Protein AF-A0A2U1UIJ1-F1 (afdb_monomer_lite)

Sequence (286 aa):
MSQPNQDVNADKNLLQAKNYGHQADNNQFSLRDKLQYTNGQGALKDAVNIVINRNKELESLGAFTATSNMNSPHNGAYFWSGSTMKDGEVIHSAMLTAQSIAEKQGGVTLEMTEGGHSLHNYSGEEDSFSFIKERFKYADGTKLSDDNYTVKKDLIEKGIANTGIDILVETGISKTDSKESVVSSQHSVPHTLWDIMSMRYADKVTGEAKAIHAISEKDPYVKSEAFQNNTWNAKERPTLENNGVSVKELYSEQLDGHLVGENKSNKKNWANTGGFIGNIKPDNHS

Structure (mmCIF, N/CA/C/O backbone):
data_AF-A0A2U1UIJ1-F1
#
_entry.id   AF-A0A2U1UIJ1-F1
#
loop_
_atom_site.group_PDB
_atom_site.id
_atom_site.type_symbol
_atom_site.label_atom_id
_atom_site.label_alt_id
_atom_site.label_comp_id
_atom_site.label_asym_id
_atom_site.label_entity_id
_atom_site.label_seq_id
_atom_site.pdbx_PDB_ins_code
_atom_site.Cartn_x
_atom_site.Cartn_y
_atom_site.Cartn_z
_atom_site.occupancy
_atom_site.B_iso_or_equiv
_atom_site.auth_seq_id
_atom_site.auth_comp_id
_atom_site.auth_asym_id
_atom_site.auth_atom_id
_atom_site.pdbx_PDB_model_num
ATOM 1 N N . MET A 1 1 ? 7.253 -19.711 17.741 1.00 35.03 1 MET A N 1
ATOM 2 C CA . MET A 1 1 ? 8.272 -20.250 16.817 1.00 35.03 1 MET A CA 1
ATOM 3 C C . MET A 1 1 ? 8.437 -19.236 15.702 1.00 35.03 1 MET A C 1
ATOM 5 O O . MET A 1 1 ? 7.522 -19.083 14.909 1.00 35.03 1 MET A O 1
ATOM 9 N N . SER A 1 2 ? 9.521 -18.465 15.720 1.00 31.73 2 SER A N 1
ATOM 10 C CA . SER A 1 2 ? 9.854 -17.488 14.677 1.00 31.73 2 SER A CA 1
ATOM 11 C C . SER A 1 2 ? 10.164 -18.240 13.380 1.00 31.73 2 SER A C 1
ATOM 13 O O . SER A 1 2 ? 10.793 -19.295 13.448 1.00 31.73 2 SER A O 1
ATOM 15 N N . GLN A 1 3 ? 9.719 -17.747 12.222 1.00 37.22 3 GLN A N 1
ATOM 16 C CA . GLN A 1 3 ? 10.106 -18.280 10.911 1.00 37.22 3 GLN A CA 1
ATOM 17 C C . GLN A 1 3 ? 11.303 -17.479 10.363 1.00 37.22 3 GLN A C 1
ATOM 19 O O . GLN A 1 3 ? 11.092 -16.517 9.634 1.00 37.22 3 GLN A O 1
ATOM 24 N N . PRO A 1 4 ? 12.560 -17.861 10.654 1.00 42.22 4 PRO A N 1
ATOM 25 C CA . PRO A 1 4 ? 13.750 -17.096 10.257 1.00 42.22 4 PRO A CA 1
ATOM 26 C C . PRO A 1 4 ? 14.014 -17.035 8.738 1.00 42.22 4 PRO A C 1
ATOM 28 O O . PRO A 1 4 ? 14.962 -16.387 8.316 1.00 42.22 4 PRO A O 1
ATOM 31 N N . ASN A 1 5 ? 13.207 -17.702 7.902 1.00 51.06 5 ASN A N 1
ATOM 32 C CA . ASN A 1 5 ? 13.427 -17.787 6.452 1.00 51.06 5 ASN A CA 1
ATOM 33 C C . ASN A 1 5 ? 12.582 -16.816 5.611 1.00 51.06 5 ASN A C 1
ATOM 35 O O . ASN A 1 5 ? 12.865 -16.669 4.425 1.00 51.06 5 ASN A O 1
ATOM 39 N N . GLN A 1 6 ? 11.537 -16.185 6.156 1.00 53.00 6 GLN A N 1
ATOM 40 C CA . GLN A 1 6 ? 10.701 -15.269 5.362 1.00 53.00 6 GLN A CA 1
ATOM 41 C C . GLN A 1 6 ? 11.319 -13.866 5.270 1.00 53.00 6 GLN A C 1
ATOM 43 O O . GLN A 1 6 ? 11.364 -13.298 4.179 1.00 53.00 6 GLN A O 1
ATOM 48 N N . ASP A 1 7 ? 11.902 -13.378 6.365 1.00 56.16 7 ASP A N 1
ATOM 49 C CA . ASP A 1 7 ? 12.441 -12.014 6.457 1.00 56.16 7 ASP A CA 1
ATOM 50 C C . ASP A 1 7 ? 13.713 -11.836 5.602 1.00 56.16 7 ASP A C 1
ATOM 52 O O . ASP A 1 7 ? 13.809 -10.906 4.805 1.00 56.16 7 ASP A O 1
ATOM 56 N N . VAL A 1 8 ? 14.621 -12.824 5.611 1.00 61.81 8 VAL A N 1
ATOM 57 C CA . VAL A 1 8 ? 15.843 -12.826 4.773 1.00 61.81 8 VAL A CA 1
ATOM 58 C C . VAL A 1 8 ? 15.523 -12.769 3.271 1.00 61.81 8 VAL A C 1
ATOM 60 O O . VAL A 1 8 ? 16.273 -12.192 2.480 1.00 61.81 8 VAL A O 1
ATOM 63 N N . ASN A 1 9 ? 14.402 -13.366 2.856 1.00 66.19 9 ASN A N 1
ATOM 64 C CA . ASN A 1 9 ? 13.969 -13.336 1.462 1.00 66.19 9 ASN A CA 1
ATOM 65 C C . ASN A 1 9 ? 13.327 -11.994 1.089 1.00 66.19 9 ASN A C 1
ATOM 67 O O . ASN A 1 9 ? 13.541 -11.518 -0.025 1.00 66.19 9 ASN A O 1
ATOM 71 N N . ALA A 1 10 ? 12.599 -11.356 2.010 1.00 68.44 10 ALA A N 1
ATOM 72 C CA . ALA A 1 10 ? 12.014 -10.038 1.781 1.00 68.44 10 ALA A CA 1
ATOM 73 C C . ALA A 1 10 ? 13.101 -8.966 1.575 1.00 68.44 10 ALA A C 1
ATOM 75 O O . ALA A 1 10 ? 13.070 -8.257 0.568 1.00 68.44 10 ALA A O 1
ATOM 76 N N . ASP A 1 11 ? 14.118 -8.915 2.437 1.00 79.06 11 ASP A N 1
ATOM 77 C CA . ASP A 1 11 ? 15.230 -7.962 2.300 1.00 79.06 11 ASP A CA 1
ATOM 78 C C . ASP A 1 11 ? 15.988 -8.133 0.983 1.00 79.06 11 ASP A C 1
ATOM 80 O O . ASP A 1 11 ? 16.334 -7.163 0.298 1.00 79.06 11 ASP A O 1
ATOM 84 N N . LYS A 1 12 ? 16.204 -9.390 0.580 1.00 84.94 12 LYS A N 1
ATOM 85 C CA . LYS A 1 12 ? 16.831 -9.717 -0.700 1.00 84.94 12 LYS A CA 1
ATOM 86 C C . LYS A 1 12 ? 15.995 -9.218 -1.880 1.00 84.94 12 LYS A C 1
ATOM 88 O O . LYS A 1 12 ? 16.566 -8.641 -2.805 1.00 84.94 12 LYS A O 1
ATOM 93 N N . ASN A 1 13 ? 14.677 -9.407 -1.841 1.00 80.94 13 ASN A N 1
ATOM 94 C CA . ASN A 1 13 ? 13.762 -8.941 -2.885 1.00 80.94 13 ASN A CA 1
ATOM 95 C C . ASN A 1 13 ? 13.764 -7.407 -2.978 1.00 80.94 13 ASN A C 1
ATOM 97 O O . ASN A 1 13 ? 13.872 -6.854 -4.072 1.00 80.94 13 ASN A O 1
ATOM 101 N N . LEU A 1 14 ? 13.747 -6.702 -1.843 1.00 87.12 14 LEU A N 1
ATOM 102 C CA . LEU A 1 14 ? 13.800 -5.238 -1.820 1.00 87.12 14 LEU A CA 1
ATOM 103 C C . LEU A 1 14 ? 15.137 -4.698 -2.355 1.00 87.12 14 LEU A C 1
ATOM 105 O O . LEU A 1 14 ? 15.168 -3.728 -3.115 1.00 87.12 14 LEU A O 1
ATOM 109 N N . LEU A 1 15 ? 16.254 -5.344 -2.008 1.00 91.38 15 LEU A N 1
ATOM 110 C CA . LEU A 1 15 ? 17.574 -4.997 -2.536 1.00 91.38 15 LEU A CA 1
ATOM 111 C C . LEU A 1 15 ? 17.670 -5.261 -4.046 1.00 91.38 15 LEU A C 1
ATOM 113 O O . LEU A 1 15 ? 18.225 -4.446 -4.784 1.00 91.38 15 LEU A O 1
ATOM 117 N N . GLN A 1 16 ? 17.119 -6.379 -4.523 1.00 88.88 16 GLN A N 1
ATOM 118 C CA . GLN A 1 16 ? 17.038 -6.684 -5.952 1.00 88.88 16 GLN A CA 1
ATOM 119 C C . GLN A 1 16 ? 16.200 -5.647 -6.702 1.00 88.88 16 GLN A C 1
ATOM 121 O O . GLN A 1 16 ? 16.658 -5.155 -7.735 1.00 88.88 16 GLN A O 1
ATOM 126 N N . ALA A 1 17 ? 15.050 -5.243 -6.151 1.00 88.00 17 ALA A N 1
ATOM 127 C CA . ALA A 1 17 ? 14.232 -4.170 -6.705 1.00 88.00 17 ALA A CA 1
ATOM 128 C C . ALA A 1 17 ? 15.055 -2.886 -6.880 1.00 88.00 17 ALA A C 1
ATOM 130 O O . ALA A 1 17 ? 15.182 -2.381 -7.996 1.00 88.00 17 ALA A O 1
ATOM 131 N N . LYS A 1 18 ? 15.731 -2.427 -5.817 1.00 92.69 18 LYS A N 1
ATOM 132 C CA . LYS A 1 18 ? 16.594 -1.234 -5.868 1.00 92.69 18 LYS A CA 1
ATOM 133 C C . LYS A 1 18 ? 17.701 -1.359 -6.918 1.00 92.69 18 LYS A C 1
ATOM 135 O O . LYS A 1 18 ? 17.929 -0.425 -7.685 1.00 92.69 18 LYS A O 1
ATOM 140 N N . ASN A 1 19 ? 18.354 -2.518 -7.005 1.00 93.94 19 ASN A N 1
ATOM 141 C CA . ASN A 1 19 ? 19.409 -2.764 -7.989 1.00 93.94 19 ASN A CA 1
ATOM 142 C C . ASN A 1 19 ? 18.897 -2.663 -9.432 1.00 93.94 19 ASN A C 1
ATOM 144 O O . ASN A 1 19 ? 19.526 -1.999 -10.258 1.00 93.94 19 ASN A O 1
ATOM 148 N N . TYR A 1 20 ? 17.759 -3.285 -9.746 1.00 88.69 20 TYR A N 1
ATOM 149 C CA . TYR A 1 20 ? 17.154 -3.174 -11.074 1.00 88.69 20 TYR A CA 1
ATOM 150 C C . TYR A 1 20 ? 16.656 -1.755 -11.360 1.00 88.69 20 TYR A C 1
ATOM 152 O O . TYR A 1 20 ? 16.866 -1.245 -12.464 1.00 88.69 20 TYR A O 1
ATOM 160 N N . GLY A 1 21 ? 16.097 -1.083 -10.351 1.00 88.62 21 GLY A N 1
ATOM 161 C CA . GLY A 1 21 ? 15.688 0.313 -10.438 1.00 88.62 21 GLY A CA 1
ATOM 162 C C . GLY A 1 21 ? 16.845 1.239 -10.815 1.00 88.62 21 GLY A C 1
ATOM 163 O O . GLY A 1 21 ? 16.717 2.010 -11.768 1.00 88.62 21 GLY A O 1
ATOM 164 N N . HIS A 1 22 ? 17.996 1.101 -10.151 1.00 92.06 22 HIS A N 1
ATOM 165 C CA . HIS A 1 22 ? 19.214 1.855 -10.470 1.00 92.06 22 HIS A CA 1
ATOM 166 C C . HIS A 1 22 ? 19.760 1.538 -11.868 1.00 92.06 22 HIS A C 1
ATOM 168 O O . HIS A 1 22 ? 20.204 2.436 -12.580 1.00 92.06 22 HIS A O 1
ATOM 174 N N . GLN A 1 23 ? 19.720 0.275 -12.305 1.00 89.50 23 GLN A N 1
ATOM 175 C CA . GLN A 1 23 ? 20.144 -0.077 -13.665 1.00 89.50 23 GLN A CA 1
ATOM 176 C C . GLN A 1 23 ? 19.247 0.575 -14.726 1.00 89.50 23 GLN A C 1
ATOM 178 O O . GLN A 1 23 ? 19.748 1.052 -15.745 1.00 89.50 23 GLN A O 1
ATOM 183 N N . ALA A 1 24 ? 17.931 0.618 -14.502 1.00 80.94 24 ALA A N 1
ATOM 184 C CA . ALA A 1 24 ? 17.007 1.329 -15.381 1.00 80.94 24 ALA A CA 1
ATOM 185 C C . ALA A 1 24 ? 17.255 2.848 -15.379 1.00 80.94 24 ALA A C 1
ATOM 187 O O . ALA A 1 24 ? 17.256 3.446 -16.455 1.00 80.94 24 ALA A O 1
ATOM 188 N N . ASP A 1 25 ? 17.530 3.460 -14.220 1.00 84.12 25 ASP A N 1
ATOM 189 C CA . ASP A 1 25 ? 17.890 4.885 -14.131 1.00 84.12 25 ASP A CA 1
ATOM 190 C C . ASP A 1 25 ? 19.157 5.187 -14.942 1.00 84.12 25 ASP A C 1
ATOM 192 O O . ASP A 1 25 ? 19.165 6.093 -15.774 1.00 84.12 25 ASP A O 1
ATOM 196 N N . ASN A 1 26 ? 20.209 4.382 -14.771 1.00 85.06 26 ASN A N 1
ATOM 197 C CA . ASN A 1 26 ? 21.472 4.537 -15.497 1.00 85.06 26 ASN A CA 1
ATOM 198 C C . ASN A 1 26 ? 21.281 4.419 -17.016 1.00 85.06 26 ASN A C 1
ATOM 200 O O . ASN A 1 26 ? 21.830 5.219 -17.779 1.00 85.06 26 ASN A O 1
ATOM 204 N N . ASN A 1 27 ? 20.459 3.466 -17.465 1.00 74.69 27 ASN A N 1
ATOM 205 C CA . ASN A 1 27 ? 20.112 3.332 -18.880 1.00 74.69 27 ASN A CA 1
ATOM 206 C C . ASN A 1 27 ? 19.324 4.551 -19.389 1.00 74.69 27 ASN A C 1
ATOM 208 O O . ASN A 1 27 ? 19.540 4.991 -20.516 1.00 74.69 27 ASN A O 1
ATOM 212 N N . GLN A 1 28 ? 18.446 5.126 -18.563 1.00 75.06 28 GLN A N 1
ATOM 213 C CA . GLN A 1 28 ? 17.677 6.325 -18.898 1.00 75.06 28 GLN A CA 1
ATOM 214 C C . GLN A 1 28 ? 18.556 7.574 -19.005 1.00 75.06 28 GLN A C 1
ATOM 216 O O . GLN A 1 28 ? 18.365 8.363 -19.933 1.00 75.06 28 GLN A O 1
ATOM 221 N N . PHE A 1 29 ? 19.533 7.745 -18.111 1.00 72.81 29 PHE A N 1
ATOM 222 C CA . PHE A 1 29 ? 20.539 8.802 -18.229 1.00 72.81 29 PHE A CA 1
ATOM 223 C C . PHE A 1 29 ? 21.353 8.643 -19.517 1.00 72.81 29 PHE A C 1
ATOM 225 O O . PHE A 1 29 ? 21.396 9.565 -20.328 1.00 72.81 29 PHE A O 1
ATOM 232 N N . SER A 1 30 ? 21.883 7.443 -19.776 1.00 72.12 30 SER A N 1
ATOM 233 C CA . SER A 1 30 ? 22.662 7.172 -20.992 1.00 72.12 30 SER A CA 1
ATOM 234 C C . SER A 1 30 ? 21.860 7.408 -22.278 1.00 72.12 30 SER A C 1
ATOM 236 O O . SER A 1 30 ? 22.383 7.963 -23.245 1.00 72.12 30 SER A O 1
ATOM 238 N N . LEU A 1 31 ? 20.579 7.027 -22.292 1.00 67.44 31 LEU A N 1
ATOM 239 C CA . LEU A 1 31 ? 19.681 7.270 -23.418 1.00 67.44 31 LEU A CA 1
ATOM 240 C C . LEU A 1 31 ? 19.469 8.770 -23.664 1.00 67.44 31 LEU A C 1
ATOM 242 O O . LEU A 1 31 ? 19.530 9.208 -24.812 1.00 67.44 31 LEU A O 1
ATOM 246 N N . ARG A 1 32 ? 19.229 9.556 -22.605 1.00 65.12 32 ARG A N 1
ATOM 247 C CA . ARG A 1 32 ? 19.056 11.015 -22.709 1.00 65.12 32 ARG A CA 1
ATOM 248 C C . ARG A 1 32 ? 20.287 11.680 -23.308 1.00 65.12 32 ARG A C 1
ATOM 250 O O . ARG A 1 32 ? 20.129 12.504 -24.204 1.00 65.12 32 ARG A O 1
ATOM 257 N N . ASP A 1 33 ? 21.476 11.273 -22.877 1.00 68.44 33 ASP A N 1
ATOM 258 C CA . ASP A 1 33 ? 22.728 11.792 -23.422 1.00 68.44 33 ASP A CA 1
ATOM 259 C C . ASP A 1 33 ? 22.872 11.413 -24.902 1.00 68.44 33 ASP A C 1
ATOM 261 O O . ASP A 1 33 ? 23.095 12.270 -25.750 1.00 68.44 33 ASP A O 1
ATOM 265 N N . LYS A 1 34 ? 22.649 10.146 -25.273 1.00 65.25 34 LYS A N 1
ATOM 266 C CA . LYS A 1 34 ? 22.778 9.686 -26.672 1.00 65.25 34 LYS A CA 1
ATOM 267 C C . LYS A 1 34 ? 21.782 10.340 -27.629 1.00 65.25 34 LYS A C 1
ATOM 269 O O . LYS A 1 34 ? 22.138 10.600 -28.781 1.00 65.25 34 LYS A O 1
ATOM 274 N N . LEU A 1 35 ? 20.559 10.615 -27.175 1.00 59.75 35 LEU A N 1
ATOM 275 C CA . LEU A 1 35 ? 19.532 11.298 -27.970 1.00 59.75 35 LEU A CA 1
ATOM 276 C C . LEU A 1 35 ? 19.896 12.753 -28.293 1.00 59.75 35 LEU A C 1
ATOM 278 O O . LEU A 1 35 ? 19.374 13.295 -29.263 1.00 59.75 35 LEU A O 1
ATOM 282 N N . GLN A 1 36 ? 20.816 13.369 -27.546 1.00 60.72 36 GLN A N 1
ATOM 283 C CA . GLN A 1 36 ? 21.351 14.691 -27.883 1.00 60.72 36 GLN A CA 1
ATOM 284 C C . GLN A 1 36 ? 22.387 14.641 -29.023 1.00 60.72 36 GLN A C 1
ATOM 286 O O . GLN A 1 36 ? 22.673 15.681 -29.614 1.00 60.72 36 GLN A O 1
ATOM 291 N N . TYR A 1 37 ? 22.927 13.459 -29.367 1.00 55.66 37 TYR A N 1
ATOM 292 C CA . TYR A 1 37 ? 24.113 13.341 -30.231 1.00 55.66 37 TYR A CA 1
ATOM 293 C C . TYR A 1 37 ? 24.048 12.281 -31.360 1.00 55.66 37 TYR A C 1
ATOM 295 O O . TYR A 1 37 ? 24.997 12.208 -32.140 1.00 55.66 37 TYR A O 1
ATOM 303 N N . THR A 1 38 ? 22.998 11.448 -31.503 1.00 50.62 38 THR A N 1
ATOM 304 C CA . THR A 1 38 ? 22.988 10.334 -32.496 1.00 50.62 38 THR A CA 1
ATOM 305 C C . THR A 1 38 ? 21.643 10.006 -33.175 1.00 50.62 38 THR A C 1
ATOM 307 O O . THR A 1 38 ? 20.569 10.179 -32.605 1.00 50.62 38 THR A O 1
ATOM 310 N N . ASN A 1 39 ? 21.716 9.442 -34.397 1.00 51.00 39 ASN A N 1
ATOM 311 C CA . ASN A 1 39 ? 20.580 8.944 -35.191 1.00 51.00 39 ASN A CA 1
ATOM 312 C C . ASN A 1 39 ? 20.120 7.526 -34.750 1.00 51.00 39 ASN A C 1
ATOM 314 O O . ASN A 1 39 ? 20.675 6.509 -35.165 1.00 51.00 39 ASN A O 1
ATOM 318 N N . GLY A 1 40 ? 19.051 7.453 -33.949 1.00 49.44 40 GLY A N 1
ATOM 319 C CA . GLY A 1 40 ? 18.011 6.405 -33.991 1.00 49.44 40 GLY A CA 1
ATOM 320 C C . GLY A 1 40 ? 18.262 5.015 -33.370 1.00 49.44 40 GLY A C 1
ATOM 321 O O . GLY A 1 40 ? 17.503 4.604 -32.496 1.00 49.44 40 GLY A O 1
ATOM 322 N N . GLN A 1 41 ? 19.254 4.235 -33.817 1.00 48.81 41 GLN A N 1
ATOM 323 C CA . GLN A 1 41 ? 19.274 2.779 -33.531 1.00 48.81 41 GLN A CA 1
ATOM 324 C C . GLN A 1 41 ? 19.785 2.395 -32.129 1.00 48.81 41 GLN A C 1
ATOM 326 O O . GLN A 1 41 ? 19.245 1.477 -31.511 1.00 48.81 41 GLN A O 1
ATOM 331 N N . GLY A 1 42 ? 20.781 3.105 -31.586 1.00 50.84 42 GLY A N 1
ATOM 332 C CA . GLY A 1 42 ? 21.263 2.872 -30.213 1.00 50.84 42 GLY A CA 1
ATOM 333 C C . GLY A 1 42 ? 20.221 3.232 -29.147 1.00 50.84 42 GLY A C 1
ATOM 334 O O . GLY A 1 42 ? 20.123 2.563 -28.121 1.00 50.84 42 GLY A O 1
ATOM 335 N N . ALA A 1 43 ? 19.378 4.223 -29.449 1.00 54.94 43 ALA A N 1
ATOM 336 C CA . ALA A 1 43 ? 18.326 4.703 -28.563 1.00 54.94 43 ALA A CA 1
ATOM 337 C C . ALA A 1 43 ? 17.231 3.653 -28.308 1.00 54.94 43 ALA A C 1
ATOM 339 O O . ALA A 1 43 ? 16.723 3.546 -27.193 1.00 54.94 43 ALA A O 1
ATOM 340 N N . LEU A 1 44 ? 16.901 2.832 -29.313 1.00 55.31 44 LEU A N 1
ATOM 341 C CA . LEU A 1 44 ? 15.895 1.778 -29.167 1.00 55.31 44 LEU A CA 1
ATOM 342 C C . LEU A 1 44 ? 16.363 0.664 -28.219 1.00 55.31 44 LEU A C 1
ATOM 344 O O . LEU A 1 44 ? 15.596 0.221 -27.367 1.00 55.31 44 LEU A O 1
ATOM 348 N N . LYS A 1 45 ? 17.624 0.227 -28.332 1.00 60.22 45 LYS A N 1
ATOM 349 C CA . LYS A 1 45 ? 18.193 -0.809 -27.454 1.00 60.22 45 LYS A CA 1
ATOM 350 C C . LYS A 1 45 ? 18.209 -0.357 -25.992 1.00 60.22 45 LYS A C 1
ATOM 352 O O . LYS A 1 45 ? 17.829 -1.125 -25.110 1.00 60.22 45 LYS A O 1
ATOM 357 N N . ASP A 1 46 ? 18.615 0.884 -25.740 1.00 59.75 46 ASP A N 1
ATOM 358 C CA . ASP A 1 46 ? 18.648 1.435 -24.384 1.00 59.75 46 ASP A CA 1
ATOM 359 C C . ASP A 1 46 ? 17.232 1.612 -23.819 1.00 59.75 46 ASP A C 1
ATOM 361 O O . ASP A 1 46 ? 16.987 1.234 -22.676 1.00 59.75 46 ASP A O 1
ATOM 365 N N . ALA A 1 47 ? 16.274 2.071 -24.633 1.00 60.59 47 ALA A N 1
ATOM 366 C CA . ALA A 1 47 ? 14.866 2.151 -24.243 1.00 60.59 47 ALA A CA 1
ATOM 367 C C . ALA A 1 47 ? 14.284 0.782 -23.845 1.00 60.59 47 ALA A C 1
ATOM 369 O O . ALA A 1 47 ? 13.612 0.669 -22.820 1.00 60.59 47 ALA A O 1
ATOM 370 N N . VAL A 1 48 ? 14.587 -0.276 -24.606 1.00 66.44 48 VAL A N 1
ATOM 371 C CA . VAL A 1 48 ? 14.179 -1.651 -24.268 1.00 66.44 48 VAL A CA 1
ATOM 372 C C . VAL A 1 48 ? 14.812 -2.107 -22.951 1.00 66.44 48 VAL A C 1
ATOM 374 O O . VAL A 1 48 ? 14.116 -2.652 -22.096 1.00 66.44 48 VAL A O 1
ATOM 377 N N . ASN A 1 49 ? 16.102 -1.838 -22.737 1.00 69.19 49 ASN A N 1
ATOM 378 C CA . ASN A 1 49 ? 16.788 -2.209 -21.497 1.00 69.19 49 ASN A CA 1
ATOM 379 C C . ASN A 1 49 ? 16.246 -1.471 -20.262 1.00 69.19 49 ASN A C 1
ATOM 381 O O . ASN A 1 49 ? 16.242 -2.043 -19.172 1.00 69.19 49 ASN A O 1
ATOM 385 N N . ILE A 1 50 ? 15.773 -0.226 -20.407 1.00 69.25 50 ILE A N 1
ATOM 386 C CA . ILE A 1 50 ? 15.064 0.487 -19.330 1.00 69.25 50 ILE A CA 1
ATOM 387 C C . ILE A 1 50 ? 13.810 -0.299 -18.942 1.00 69.25 50 ILE A C 1
ATOM 389 O O . ILE A 1 50 ? 13.635 -0.617 -17.770 1.00 69.25 50 ILE A O 1
ATOM 393 N N . VAL A 1 51 ? 12.970 -0.664 -19.917 1.00 71.06 51 VAL A N 1
ATOM 394 C CA . VAL A 1 51 ? 11.715 -1.393 -19.661 1.00 71.06 51 VAL A CA 1
ATOM 395 C C . VAL A 1 51 ? 11.975 -2.770 -19.049 1.00 71.06 51 VAL A C 1
ATOM 397 O O . VAL A 1 51 ? 11.302 -3.136 -18.093 1.00 71.06 51 VAL A O 1
ATOM 400 N N . ILE A 1 52 ? 12.972 -3.516 -19.537 1.00 75.12 52 ILE A N 1
ATOM 401 C CA . ILE A 1 52 ? 13.340 -4.824 -18.967 1.00 75.12 52 ILE A CA 1
ATOM 402 C C . ILE A 1 52 ? 13.714 -4.685 -17.489 1.00 75.12 52 ILE A C 1
ATOM 404 O O . ILE A 1 52 ? 13.207 -5.427 -16.651 1.00 75.12 52 ILE A O 1
ATOM 408 N N . ASN A 1 53 ? 14.581 -3.729 -17.155 1.00 77.81 53 ASN A N 1
ATOM 409 C CA . ASN A 1 53 ? 15.009 -3.533 -15.774 1.00 77.81 53 ASN A CA 1
ATOM 410 C C . ASN A 1 53 ? 13.874 -3.005 -14.889 1.00 77.81 53 ASN A C 1
ATOM 412 O O . ASN A 1 53 ? 13.772 -3.417 -13.740 1.00 77.81 53 ASN A O 1
ATOM 416 N N . ARG A 1 54 ? 12.960 -2.186 -15.420 1.00 77.12 54 ARG A N 1
ATOM 417 C CA . ARG A 1 54 ? 11.742 -1.806 -14.693 1.00 77.12 54 ARG A CA 1
ATOM 418 C C . ARG A 1 54 ? 10.825 -3.000 -14.437 1.00 77.12 54 ARG A C 1
ATOM 420 O O . ARG A 1 54 ? 10.330 -3.138 -13.329 1.00 77.12 54 ARG A O 1
ATOM 427 N N . ASN A 1 55 ? 10.624 -3.893 -15.401 1.00 76.00 55 ASN A N 1
ATOM 428 C CA . ASN A 1 55 ? 9.820 -5.096 -15.166 1.00 76.00 55 ASN A CA 1
ATOM 429 C C . ASN A 1 55 ? 10.429 -5.969 -14.054 1.00 76.00 55 ASN A C 1
ATOM 431 O O . ASN A 1 55 ? 9.701 -6.438 -13.189 1.00 76.00 55 ASN A O 1
ATOM 435 N N . LYS A 1 56 ? 11.760 -6.120 -14.027 1.00 79.81 56 LYS A N 1
ATOM 436 C CA . LYS A 1 56 ? 12.466 -6.849 -12.957 1.00 79.81 56 LYS A CA 1
ATOM 437 C C . LYS A 1 56 ? 12.405 -6.142 -11.599 1.00 79.81 56 LYS A C 1
ATOM 439 O O . LYS A 1 56 ? 12.320 -6.801 -10.564 1.00 79.81 56 LYS A O 1
ATOM 444 N N . GLU A 1 57 ? 12.443 -4.806 -11.590 1.00 84.69 57 GLU A N 1
ATOM 445 C CA . GLU A 1 57 ? 12.190 -3.997 -10.391 1.00 84.69 57 GLU A CA 1
ATOM 446 C C . GLU A 1 57 ? 10.787 -4.286 -9.843 1.00 84.69 57 GLU A C 1
ATOM 448 O O . GLU A 1 57 ? 10.645 -4.599 -8.663 1.00 84.69 57 GLU A O 1
ATOM 453 N N . LEU A 1 58 ? 9.768 -4.247 -10.708 1.00 81.12 58 LEU A N 1
ATOM 454 C CA . LEU A 1 58 ? 8.379 -4.521 -10.344 1.00 81.12 58 LEU A CA 1
ATOM 455 C C . LEU A 1 58 ? 8.178 -5.954 -9.845 1.00 81.12 58 LEU A C 1
ATOM 457 O O . LEU A 1 58 ? 7.515 -6.159 -8.836 1.00 81.12 58 LEU A O 1
ATOM 461 N N . GLU A 1 59 ? 8.763 -6.941 -10.517 1.00 76.44 59 GLU A N 1
ATOM 462 C CA . GLU A 1 59 ? 8.715 -8.340 -10.089 1.00 76.44 59 GLU A CA 1
ATOM 463 C C . GLU A 1 59 ? 9.299 -8.511 -8.681 1.00 76.44 59 GLU A C 1
ATOM 465 O O . GLU A 1 59 ? 8.679 -9.125 -7.815 1.00 76.44 59 GLU A O 1
ATOM 470 N N . SER A 1 60 ? 10.460 -7.903 -8.428 1.00 78.06 60 SER A N 1
ATOM 471 C CA . SER A 1 60 ? 11.122 -7.962 -7.123 1.00 78.06 60 SER A CA 1
ATOM 472 C C . SER A 1 60 ? 10.305 -7.245 -6.039 1.00 78.06 60 SER A C 1
ATOM 474 O O . SER A 1 60 ? 10.214 -7.736 -4.915 1.00 78.06 60 SER A O 1
ATOM 476 N N . LEU A 1 61 ? 9.655 -6.119 -6.369 1.00 80.56 61 LEU A N 1
ATOM 477 C CA . LEU A 1 61 ? 8.694 -5.455 -5.480 1.00 80.56 61 LEU A CA 1
ATOM 478 C C . LEU A 1 61 ? 7.479 -6.344 -5.201 1.00 80.56 61 LEU A C 1
ATOM 480 O O . LEU A 1 61 ? 7.088 -6.482 -4.047 1.00 80.56 61 LEU A O 1
ATOM 484 N N . GLY A 1 62 ? 6.920 -6.996 -6.221 1.00 76.62 62 GLY A N 1
ATOM 485 C CA . GLY A 1 62 ? 5.823 -7.951 -6.071 1.00 76.62 62 GLY A CA 1
ATOM 486 C C . GLY A 1 62 ? 6.199 -9.096 -5.130 1.00 76.62 62 GLY A C 1
ATOM 487 O O . GLY A 1 62 ? 5.500 -9.345 -4.147 1.00 76.62 62 GLY A O 1
ATOM 488 N N . ALA A 1 63 ? 7.356 -9.721 -5.354 1.00 74.25 63 ALA A N 1
ATOM 489 C CA . ALA A 1 63 ? 7.889 -10.766 -4.487 1.00 74.25 63 ALA A CA 1
ATOM 490 C C . ALA A 1 63 ? 8.095 -10.266 -3.048 1.00 74.25 63 ALA A C 1
ATOM 492 O O . ALA A 1 63 ? 7.688 -10.937 -2.102 1.00 74.25 63 ALA A O 1
ATOM 493 N N . PHE A 1 64 ? 8.650 -9.062 -2.865 1.00 82.44 64 PHE A N 1
ATOM 494 C CA . PHE A 1 64 ? 8.756 -8.420 -1.554 1.00 82.44 64 PHE A CA 1
ATOM 495 C C . PHE A 1 64 ? 7.381 -8.273 -0.883 1.00 82.44 64 PHE A C 1
ATOM 497 O O . PHE A 1 64 ? 7.204 -8.733 0.243 1.00 82.44 64 PHE A O 1
ATOM 504 N N . THR A 1 65 ? 6.387 -7.707 -1.575 1.00 79.25 65 THR A N 1
ATOM 505 C CA . THR A 1 65 ? 5.030 -7.527 -1.027 1.00 79.25 65 THR A CA 1
ATOM 506 C C . THR A 1 65 ? 4.312 -8.838 -0.725 1.00 79.25 65 THR A C 1
ATOM 508 O O . THR A 1 65 ? 3.416 -8.850 0.115 1.00 79.25 65 THR A O 1
ATOM 511 N N . ALA A 1 66 ? 4.712 -9.946 -1.354 1.00 75.25 66 ALA A N 1
ATOM 512 C CA . ALA A 1 66 ? 4.162 -11.279 -1.124 1.00 75.25 66 ALA A CA 1
ATOM 513 C C . ALA A 1 66 ? 4.835 -12.027 0.040 1.00 75.25 66 ALA A C 1
ATOM 515 O O . ALA A 1 66 ? 4.220 -12.915 0.636 1.00 75.25 66 ALA A O 1
ATOM 516 N N . THR A 1 67 ? 6.075 -11.680 0.398 1.00 76.12 67 THR A N 1
ATOM 517 C CA . THR A 1 67 ? 6.844 -12.403 1.428 1.00 76.12 67 THR A CA 1
ATOM 518 C C . THR A 1 67 ? 7.127 -11.592 2.682 1.00 76.12 67 THR A C 1
ATOM 520 O O . THR A 1 67 ? 7.398 -12.190 3.718 1.00 76.12 67 THR A O 1
ATOM 523 N N . SER A 1 68 ? 7.033 -10.263 2.628 1.00 80.75 68 SER A N 1
ATOM 524 C CA . SER A 1 68 ? 7.347 -9.382 3.754 1.00 80.75 68 SER A CA 1
ATOM 525 C C . SER A 1 68 ? 6.489 -9.664 4.989 1.00 80.75 68 SER A C 1
ATOM 527 O O . SER A 1 68 ? 5.336 -10.117 4.890 1.00 80.75 68 SER A O 1
ATOM 529 N N . ASN A 1 69 ? 7.072 -9.404 6.160 1.00 84.00 69 ASN A N 1
ATOM 530 C CA . ASN A 1 69 ? 6.396 -9.509 7.441 1.00 84.00 69 ASN A CA 1
ATOM 531 C C . ASN A 1 69 ? 5.471 -8.306 7.663 1.00 84.00 69 ASN A C 1
ATOM 533 O O . ASN A 1 69 ? 5.890 -7.151 7.619 1.00 84.00 69 ASN A O 1
ATOM 537 N N . MET A 1 70 ? 4.202 -8.606 7.920 1.00 87.19 70 MET A N 1
ATOM 538 C CA . MET A 1 70 ? 3.143 -7.629 8.177 1.00 87.19 70 MET A CA 1
ATOM 539 C C . MET A 1 70 ? 2.262 -8.118 9.326 1.00 87.19 70 MET A C 1
ATOM 541 O O . MET A 1 70 ? 1.048 -7.986 9.305 1.00 87.19 70 MET A O 1
ATOM 545 N N . ASN A 1 71 ? 2.850 -8.804 10.302 1.00 88.88 71 ASN A N 1
ATOM 546 C CA . ASN A 1 71 ? 2.073 -9.357 11.400 1.00 88.88 71 ASN A CA 1
ATOM 547 C C . ASN A 1 71 ? 1.707 -8.243 12.391 1.00 88.88 71 ASN A C 1
ATOM 549 O O . ASN A 1 71 ? 2.558 -7.434 12.765 1.00 88.88 71 ASN A O 1
ATOM 553 N N . SER A 1 72 ? 0.466 -8.247 12.871 1.00 92.25 72 SER A N 1
ATOM 554 C CA . SER A 1 72 ? 0.042 -7.435 14.010 1.00 92.25 72 SER A CA 1
ATOM 555 C C . SER A 1 72 ? 0.099 -8.242 15.316 1.00 92.25 72 SER A C 1
ATOM 557 O O . SER A 1 72 ? -0.019 -9.472 15.297 1.00 92.25 72 SER A O 1
ATOM 559 N N . PRO A 1 73 ? 0.210 -7.583 16.481 1.00 93.19 73 PRO A N 1
ATOM 560 C CA . PRO A 1 73 ? -0.100 -8.214 17.759 1.00 93.19 73 PRO A CA 1
ATOM 561 C C . PRO A 1 73 ? -1.558 -8.700 17.811 1.00 93.19 73 PRO A C 1
ATOM 563 O O . PRO A 1 73 ? -2.430 -8.180 17.108 1.00 93.19 73 PRO A O 1
ATOM 566 N N . HIS A 1 74 ? -1.838 -9.671 18.682 1.00 93.31 74 HIS A N 1
ATOM 567 C CA . HIS A 1 74 ? -3.207 -10.101 18.982 1.00 93.31 74 HIS A CA 1
ATOM 568 C C . HIS A 1 74 ? -4.026 -8.931 19.556 1.00 93.31 74 HIS A C 1
ATOM 570 O O . HIS A 1 74 ? -3.546 -8.250 20.460 1.00 93.31 74 HIS A O 1
ATOM 576 N N . ASN A 1 75 ? -5.242 -8.696 19.046 1.00 94.62 75 ASN A N 1
ATOM 577 C CA . ASN A 1 75 ? -6.078 -7.515 19.355 1.00 94.62 75 ASN A CA 1
ATOM 578 C C . ASN A 1 75 ? -5.428 -6.148 19.031 1.00 94.62 75 ASN A C 1
ATOM 580 O O . ASN A 1 75 ? -5.872 -5.106 19.525 1.00 94.62 75 ASN A O 1
ATOM 584 N N . GLY A 1 76 ? -4.354 -6.150 18.237 1.00 95.00 76 GLY A N 1
ATOM 585 C CA . GLY A 1 76 ? -3.502 -4.990 17.977 1.00 95.00 76 GLY A CA 1
ATOM 586 C C . GLY A 1 76 ? -3.470 -4.548 16.516 1.00 95.00 76 GLY A C 1
ATOM 587 O O . GLY A 1 76 ? -2.528 -3.856 16.137 1.00 95.00 76 GLY A O 1
ATOM 588 N N . ALA A 1 77 ? -4.437 -4.963 15.693 1.00 97.62 77 ALA A N 1
ATOM 589 C CA . ALA A 1 77 ? -4.517 -4.560 14.291 1.00 97.62 77 ALA A CA 1
ATOM 590 C C . ALA A 1 77 ? -5.338 -3.276 14.120 1.00 97.62 77 ALA A C 1
ATOM 592 O O . ALA A 1 77 ? -6.484 -3.209 14.579 1.00 97.62 77 ALA A O 1
ATOM 593 N N . TYR A 1 78 ? -4.755 -2.276 13.455 1.00 98.25 78 TYR A N 1
ATOM 594 C CA . TYR A 1 78 ? -5.390 -0.989 13.178 1.00 98.25 78 TYR A CA 1
ATOM 595 C C . TYR A 1 78 ? -5.417 -0.722 11.676 1.00 98.25 78 TYR A C 1
ATOM 597 O O . TYR A 1 78 ? -4.386 -0.715 11.009 1.00 98.25 78 TYR A O 1
ATOM 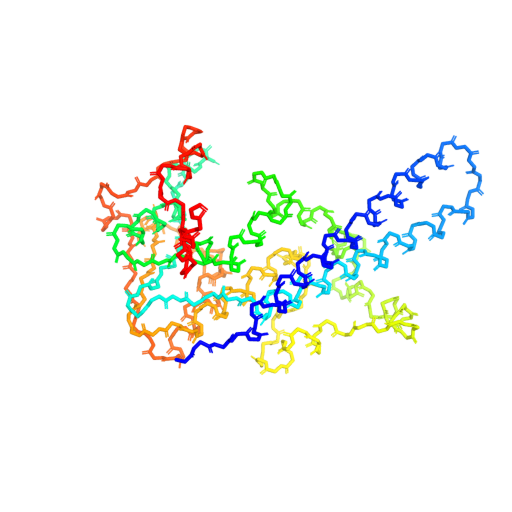605 N N . PHE A 1 79 ? -6.611 -0.446 11.174 1.00 98.31 79 PHE A N 1
ATOM 606 C CA . PHE A 1 79 ? -6.894 -0.049 9.803 1.00 98.31 79 PHE A CA 1
ATOM 607 C C . PHE A 1 79 ? -7.354 1.400 9.782 1.00 98.31 79 PHE A C 1
ATOM 609 O O . PHE A 1 79 ? -7.740 1.958 10.816 1.00 98.31 79 PHE A O 1
ATOM 616 N N . TRP A 1 80 ? -7.336 2.024 8.611 1.00 97.19 80 TRP A N 1
ATOM 617 C CA . TRP A 1 80 ? -7.766 3.404 8.479 1.00 97.19 80 TRP A CA 1
ATOM 618 C C . TRP A 1 80 ? -8.363 3.683 7.106 1.00 97.19 80 TRP A C 1
ATOM 620 O O . TRP A 1 80 ? -7.900 3.174 6.093 1.00 97.19 80 TRP A O 1
ATOM 630 N N . SER A 1 81 ? -9.390 4.527 7.058 1.00 94.31 81 SER A N 1
ATOM 631 C CA . SER A 1 81 ? -9.885 5.094 5.802 1.00 94.31 81 SER A CA 1
ATOM 632 C C . SER A 1 81 ? -10.732 6.335 6.060 1.00 94.31 81 SER A C 1
ATOM 634 O O . SER A 1 81 ? -11.328 6.475 7.118 1.00 94.31 81 SER A O 1
ATOM 636 N N . GLY A 1 82 ? -10.813 7.251 5.095 1.00 86.81 82 GLY A N 1
ATOM 637 C CA . GLY A 1 82 ? -11.639 8.455 5.231 1.00 86.81 82 GLY A CA 1
ATOM 638 C C . GLY A 1 82 ? -11.008 9.522 6.129 1.00 86.81 82 GLY A C 1
ATOM 639 O O . GLY A 1 82 ? -11.272 9.593 7.327 1.00 86.81 82 GLY A O 1
ATOM 640 N N . SER A 1 83 ? -10.185 10.380 5.526 1.00 87.69 83 SER A N 1
ATOM 641 C CA . SER A 1 83 ? -9.636 11.590 6.153 1.00 87.69 83 SER A CA 1
ATOM 642 C C . SER A 1 83 ? -10.616 12.762 6.042 1.00 87.69 83 SER A C 1
ATOM 644 O O . SER A 1 83 ? -11.301 12.889 5.028 1.00 87.69 83 SER A O 1
ATOM 646 N N . THR A 1 84 ? -10.671 13.644 7.048 1.00 82.62 84 THR A N 1
ATOM 647 C CA . THR A 1 84 ? -11.480 14.871 6.939 1.00 82.62 84 THR A CA 1
ATOM 648 C C . THR A 1 84 ? -10.784 15.867 6.022 1.00 82.62 84 THR A C 1
ATOM 650 O O . THR A 1 84 ? -9.636 16.248 6.268 1.00 82.62 84 THR A O 1
ATOM 653 N N . MET A 1 85 ? -11.522 16.341 5.019 1.00 77.69 85 MET A N 1
ATOM 654 C CA . MET A 1 85 ? -11.086 17.370 4.080 1.00 77.69 85 MET A CA 1
ATOM 655 C C . MET A 1 85 ? -11.737 18.717 4.408 1.00 77.69 85 MET A C 1
ATOM 657 O O . MET A 1 85 ? -12.919 18.779 4.744 1.00 77.69 85 MET A O 1
ATOM 661 N N . LYS A 1 86 ? -10.995 19.811 4.246 1.00 75.81 86 LYS A N 1
ATOM 662 C CA . LYS A 1 86 ? -11.521 21.178 4.251 1.00 75.81 86 LYS A CA 1
ATOM 663 C C . LYS A 1 86 ? -10.804 21.978 3.175 1.00 75.81 86 LYS A C 1
ATOM 665 O O . LYS A 1 86 ? -9.582 21.980 3.129 1.00 75.81 86 LYS A O 1
ATOM 670 N N . ASP A 1 87 ? -11.568 22.623 2.297 1.00 78.62 87 ASP A N 1
ATOM 671 C CA . ASP A 1 87 ? -11.029 23.448 1.206 1.00 78.62 87 ASP A CA 1
ATOM 672 C C . ASP A 1 87 ? -10.015 22.705 0.306 1.00 78.62 87 ASP A C 1
ATOM 674 O O . ASP A 1 87 ? -9.083 23.292 -0.234 1.00 78.62 87 ASP A O 1
ATOM 678 N N . GLY A 1 88 ? -10.206 21.390 0.133 1.00 70.69 88 GLY A N 1
ATOM 679 C CA . GLY A 1 88 ? -9.321 20.531 -0.663 1.00 70.69 88 GLY A CA 1
ATOM 680 C C . GLY A 1 88 ? -8.068 20.039 0.069 1.00 70.69 88 GLY A C 1
ATOM 681 O O . GLY A 1 88 ? -7.317 19.254 -0.503 1.00 70.69 88 GLY A O 1
ATOM 682 N N . GLU A 1 89 ? -7.866 20.428 1.328 1.00 71.94 89 GLU A N 1
ATOM 683 C CA . GLU A 1 89 ? -6.750 19.982 2.163 1.00 71.94 89 GLU A CA 1
ATOM 684 C C . GLU A 1 89 ? -7.212 18.991 3.235 1.00 71.94 89 GLU A C 1
ATOM 686 O O . GLU A 1 89 ? -8.322 19.090 3.765 1.00 71.94 89 GLU A O 1
ATOM 691 N N . VAL A 1 90 ? -6.349 18.035 3.584 1.00 76.19 90 VAL A N 1
ATOM 692 C CA . VAL A 1 90 ? -6.591 17.117 4.701 1.00 76.19 90 VAL A CA 1
ATOM 693 C C . VAL A 1 90 ? -6.396 17.886 6.007 1.00 76.19 90 VAL A C 1
ATOM 695 O O . VAL A 1 90 ? -5.282 18.277 6.351 1.00 76.19 90 VAL A O 1
ATOM 698 N N . ILE A 1 91 ? -7.467 18.074 6.778 1.00 82.25 91 ILE A N 1
ATOM 699 C CA . ILE A 1 91 ? -7.367 18.689 8.111 1.00 82.25 91 ILE A CA 1
ATOM 700 C C . ILE A 1 91 ? -7.233 17.660 9.228 1.00 82.25 91 ILE A C 1
ATOM 702 O O . ILE A 1 91 ? -6.620 17.974 10.242 1.00 82.25 91 ILE A O 1
ATOM 706 N N . HIS A 1 92 ? -7.732 16.435 9.031 1.00 85.12 92 HIS A N 1
ATOM 707 C CA . HIS A 1 92 ? -7.497 15.299 9.926 1.00 85.12 92 HIS A CA 1
ATOM 708 C C . HIS A 1 92 ? -7.189 14.048 9.104 1.00 85.12 92 HIS A C 1
ATOM 710 O O . HIS A 1 92 ? -8.020 13.608 8.309 1.00 85.12 92 HIS A O 1
ATOM 716 N N . SER A 1 93 ? -6.006 13.471 9.306 1.00 88.88 93 SER A N 1
ATOM 717 C CA . SER A 1 93 ? -5.556 12.270 8.603 1.00 88.88 93 SER A CA 1
ATOM 718 C C . SER A 1 93 ? -5.992 11.016 9.355 1.00 88.88 93 SER A C 1
ATOM 720 O O . SER A 1 93 ? -5.623 10.825 10.518 1.00 88.88 93 SER A O 1
ATOM 722 N N . ALA A 1 94 ? -6.751 10.141 8.690 1.00 91.56 94 ALA A N 1
ATOM 723 C CA . ALA A 1 94 ? -7.139 8.846 9.249 1.00 91.56 94 ALA A CA 1
ATOM 724 C C . ALA A 1 94 ? -5.912 7.971 9.543 1.00 91.56 94 ALA A C 1
ATOM 726 O O . ALA A 1 94 ? -5.820 7.410 10.632 1.00 91.56 94 ALA A O 1
ATOM 727 N N . MET A 1 95 ? -4.931 7.952 8.633 1.00 92.56 95 MET A N 1
ATOM 728 C CA . MET A 1 95 ? -3.667 7.227 8.801 1.00 92.56 95 MET A CA 1
ATOM 729 C C . MET A 1 95 ? -2.917 7.678 10.055 1.00 92.56 95 MET A C 1
ATOM 731 O O . MET A 1 95 ? -2.622 6.863 10.926 1.00 92.56 95 MET A O 1
ATOM 735 N N . LEU A 1 96 ? -2.648 8.982 10.189 1.00 90.25 96 LEU A N 1
ATOM 736 C CA . LEU A 1 96 ? -1.890 9.500 11.335 1.00 90.25 96 LEU A CA 1
ATOM 737 C C . LEU A 1 96 ? -2.653 9.313 12.653 1.00 90.25 96 LEU A C 1
ATOM 739 O O . LEU A 1 96 ? -2.053 9.040 13.692 1.00 90.25 96 LEU A O 1
ATOM 743 N N . THR A 1 97 ? -3.981 9.430 12.610 1.00 91.38 97 THR A N 1
ATOM 744 C CA . THR A 1 97 ? -4.845 9.175 13.768 1.00 91.38 97 THR A CA 1
ATOM 745 C C . THR A 1 97 ? -4.770 7.706 14.188 1.00 91.38 97 THR A C 1
ATOM 747 O O . THR A 1 97 ? -4.561 7.412 15.366 1.00 91.38 97 THR A O 1
ATOM 750 N N . ALA A 1 98 ? -4.858 6.777 13.233 1.00 95.44 98 ALA A N 1
ATOM 751 C CA . ALA A 1 98 ? -4.749 5.346 13.488 1.00 95.44 98 ALA A CA 1
ATOM 752 C C . ALA A 1 98 ? -3.377 4.957 14.029 1.00 95.44 98 ALA A C 1
ATOM 754 O O . ALA A 1 98 ? -3.307 4.256 15.032 1.00 95.44 98 ALA A O 1
ATOM 755 N N . GLN A 1 99 ? -2.303 5.470 13.430 1.00 93.69 99 GLN A N 1
ATOM 756 C CA . GLN A 1 99 ? -0.934 5.255 13.895 1.00 93.69 99 GLN A CA 1
ATOM 757 C C . GLN A 1 99 ? -0.740 5.767 15.326 1.00 93.69 99 GLN A C 1
ATOM 759 O O . GLN A 1 99 ? -0.228 5.037 16.171 1.00 93.69 99 GLN A O 1
ATOM 764 N N . SER A 1 100 ? -1.228 6.976 15.636 1.00 90.94 100 SER A N 1
ATOM 765 C CA . SER A 1 100 ? -1.125 7.536 16.990 1.00 90.94 100 SER A CA 1
ATOM 766 C C . SER A 1 100 ? -1.883 6.706 18.031 1.00 90.94 100 SER A C 1
ATOM 768 O O . SER A 1 100 ? -1.403 6.534 19.153 1.00 90.94 100 SER A O 1
ATOM 770 N N . ILE A 1 101 ? -3.073 6.200 17.693 1.00 92.44 101 ILE A N 1
ATOM 771 C CA . ILE A 1 101 ? -3.846 5.343 18.600 1.00 92.44 101 ILE A CA 1
ATOM 772 C C . ILE A 1 101 ? -3.176 3.974 18.745 1.00 92.44 101 ILE A C 1
ATOM 774 O O . ILE A 1 101 ? -3.045 3.489 19.870 1.00 92.44 101 ILE A O 1
ATOM 778 N N . ALA A 1 102 ? -2.746 3.372 17.635 1.00 94.00 102 ALA A N 1
ATOM 779 C CA . ALA A 1 102 ? -2.080 2.078 17.606 1.00 94.00 102 ALA A CA 1
ATOM 780 C C . ALA A 1 102 ? -0.835 2.089 18.501 1.00 94.00 102 ALA A C 1
ATOM 782 O O . ALA A 1 102 ? -0.731 1.259 19.399 1.00 94.00 102 ALA A O 1
ATOM 783 N N . GLU A 1 103 ? 0.035 3.091 18.350 1.00 89.75 103 GLU A N 1
ATOM 784 C CA . GLU A 1 103 ? 1.243 3.253 19.164 1.00 89.75 103 GLU A CA 1
ATOM 785 C C . GLU A 1 103 ? 0.918 3.313 20.667 1.00 89.75 103 GLU A C 1
ATOM 787 O O . GLU A 1 103 ? 1.472 2.559 21.467 1.00 89.75 103 GLU A O 1
ATOM 792 N N . LYS A 1 104 ? -0.055 4.148 21.057 1.00 90.56 104 LYS A N 1
ATOM 793 C CA . LYS A 1 104 ? -0.476 4.302 22.462 1.00 90.56 104 LYS A CA 1
ATOM 794 C C . LYS A 1 104 ? -1.091 3.034 23.055 1.00 90.56 104 LYS A C 1
ATOM 796 O O . LYS A 1 104 ? -1.090 2.877 24.274 1.00 90.56 104 LYS A O 1
ATOM 801 N N . GLN A 1 105 ? -1.656 2.165 22.220 1.00 92.44 105 GLN A N 1
ATOM 802 C CA . GLN A 1 105 ? -2.376 0.960 22.638 1.00 92.44 105 GLN A CA 1
ATOM 803 C C . GLN A 1 105 ? -1.591 -0.333 22.368 1.00 92.44 105 GLN A C 1
ATOM 805 O O . GLN A 1 105 ? -2.139 -1.419 22.546 1.00 92.44 105 GLN A O 1
ATOM 810 N N . 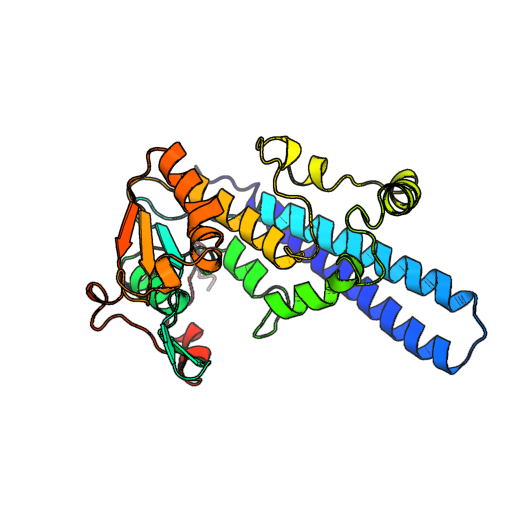GLY A 1 106 ? -0.318 -0.238 21.966 1.00 90.25 106 GLY A N 1
ATOM 811 C CA . GLY A 1 106 ? 0.525 -1.404 21.681 1.00 90.25 106 GLY A CA 1
ATOM 812 C C . GLY A 1 106 ? 0.096 -2.193 20.438 1.00 90.25 106 GLY A C 1
ATOM 813 O O . GLY A 1 106 ? 0.366 -3.389 20.345 1.00 90.25 106 GLY A O 1
ATOM 814 N N . GLY A 1 107 ? -0.602 -1.543 19.509 1.00 94.62 107 GLY A N 1
ATOM 815 C CA . GLY A 1 107 ? -0.959 -2.077 18.201 1.00 94.62 107 GLY A CA 1
ATOM 816 C C . GLY A 1 107 ? -0.086 -1.521 17.081 1.00 94.62 107 GLY A C 1
ATOM 817 O O . GLY A 1 107 ? 0.852 -0.758 17.307 1.00 94.62 107 GLY A O 1
ATOM 818 N N . VAL A 1 108 ? -0.422 -1.894 15.850 1.00 95.75 108 VAL A N 1
ATOM 819 C CA . VAL A 1 108 ? 0.253 -1.427 14.633 1.00 95.75 108 VAL A CA 1
ATOM 820 C C . VAL A 1 108 ? -0.768 -1.184 13.527 1.00 95.75 108 VAL A C 1
ATOM 822 O O . VAL A 1 108 ? -1.794 -1.855 13.490 1.00 95.75 108 VAL A O 1
ATOM 825 N N . THR A 1 109 ? -0.470 -0.254 12.624 1.00 96.88 109 THR A N 1
ATOM 826 C CA . THR A 1 109 ? -1.086 -0.173 11.285 1.00 96.88 109 THR A CA 1
ATOM 827 C C . THR A 1 109 ? -0.208 -0.900 10.267 1.00 96.88 109 THR A C 1
ATOM 829 O O . THR A 1 109 ? 0.925 -1.270 10.597 1.00 96.88 109 THR A O 1
ATOM 832 N N . LEU A 1 110 ? -0.683 -1.091 9.032 1.00 95.38 110 LEU A N 1
ATOM 833 C CA . LEU A 1 110 ? 0.118 -1.699 7.966 1.00 95.38 110 LEU A CA 1
ATOM 834 C C . LEU A 1 110 ? 1.457 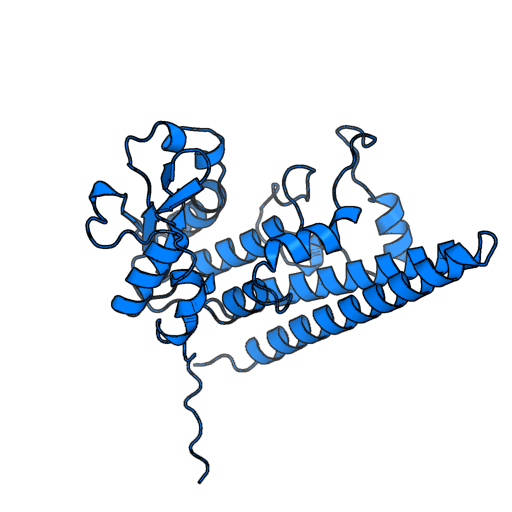-0.973 7.777 1.00 95.38 110 LEU A C 1
ATOM 836 O O . LEU A 1 110 ? 2.507 -1.615 7.774 1.00 95.38 110 LEU A O 1
ATOM 840 N N . GLU A 1 111 ? 1.447 0.358 7.693 1.00 92.94 111 GLU A N 1
ATOM 841 C CA . GLU A 1 111 ? 2.644 1.180 7.470 1.00 92.94 111 GLU A CA 1
ATOM 842 C C . GLU A 1 111 ? 3.647 1.121 8.635 1.00 92.94 111 GLU A C 1
ATOM 844 O O . GLU A 1 111 ? 4.821 1.439 8.455 1.00 92.94 111 GLU A O 1
ATOM 849 N N . MET A 1 112 ? 3.201 0.703 9.826 1.00 91.38 112 MET A N 1
ATOM 850 C CA . MET A 1 112 ? 4.056 0.506 11.004 1.00 91.38 112 MET A CA 1
ATOM 851 C C . MET A 1 112 ? 4.698 -0.885 11.056 1.00 91.38 112 MET A C 1
ATOM 853 O O . MET A 1 112 ? 5.577 -1.119 11.883 1.00 91.38 112 MET A O 1
ATOM 857 N N . THR A 1 113 ? 4.272 -1.819 10.202 1.00 91.81 113 THR A N 1
ATOM 858 C CA . THR A 1 113 ? 4.939 -3.119 10.067 1.00 91.81 113 THR A CA 1
ATOM 859 C C . THR A 1 113 ? 6.248 -2.981 9.293 1.00 91.81 113 THR A C 1
ATOM 861 O O . THR A 1 113 ? 6.407 -2.070 8.487 1.00 91.81 113 THR A O 1
ATOM 864 N N . GLU A 1 114 ? 7.178 -3.916 9.481 1.00 87.81 114 GLU A N 1
ATOM 865 C CA . GLU A 1 114 ? 8.451 -3.944 8.747 1.00 87.81 114 GLU A CA 1
ATOM 866 C C . GLU A 1 114 ? 8.255 -3.936 7.222 1.00 87.81 114 GLU A C 1
ATOM 868 O O . GLU A 1 114 ? 8.897 -3.159 6.507 1.00 87.81 114 GLU A O 1
ATOM 873 N N . GLY A 1 115 ? 7.319 -4.753 6.726 1.00 88.06 115 GLY A N 1
ATOM 874 C CA . GLY A 1 115 ? 6.965 -4.796 5.315 1.00 88.06 115 GLY A CA 1
ATOM 875 C C . GLY A 1 115 ? 6.391 -3.468 4.832 1.00 88.06 115 GLY A C 1
ATOM 876 O O . GLY A 1 115 ? 6.899 -2.896 3.864 1.00 88.06 115 GLY A O 1
ATOM 877 N N . GLY A 1 116 ? 5.347 -2.970 5.505 1.00 90.94 116 GLY A N 1
ATOM 878 C CA . GLY A 1 116 ? 4.669 -1.723 5.132 1.00 90.94 116 GLY A CA 1
ATOM 879 C C . GLY A 1 116 ? 5.612 -0.529 5.151 1.00 90.94 116 GLY A C 1
ATOM 880 O O . GLY A 1 116 ? 5.674 0.226 4.183 1.00 90.94 116 GLY A O 1
ATOM 881 N N . HIS A 1 117 ? 6.424 -0.416 6.199 1.00 89.62 117 HIS A N 1
ATOM 882 C CA . HIS A 1 117 ? 7.426 0.631 6.340 1.00 89.62 117 HIS A CA 1
ATOM 883 C C . HIS A 1 117 ? 8.456 0.604 5.206 1.00 89.62 117 HIS A C 1
ATOM 885 O O . HIS A 1 117 ? 8.787 1.640 4.630 1.00 89.62 117 HIS A O 1
ATOM 891 N N . SER A 1 118 ? 8.950 -0.582 4.850 1.00 89.94 118 SER A N 1
ATOM 892 C CA . SER A 1 118 ? 9.954 -0.727 3.797 1.00 89.94 118 SER A CA 1
ATOM 893 C C . SER A 1 118 ? 9.418 -0.367 2.407 1.00 89.94 118 SER A C 1
ATOM 895 O O . SER A 1 118 ? 10.159 0.217 1.615 1.00 89.94 118 SER A O 1
ATOM 897 N N . LEU A 1 119 ? 8.140 -0.651 2.111 1.00 89.44 119 LEU A N 1
ATOM 898 C CA . LEU A 1 119 ? 7.499 -0.172 0.877 1.00 89.44 119 LEU A CA 1
ATOM 899 C C . LEU A 1 119 ? 7.224 1.338 0.934 1.00 89.44 119 LEU A C 1
ATOM 901 O O . LEU A 1 119 ? 7.478 2.042 -0.044 1.00 89.44 119 LEU A O 1
ATOM 905 N N . HIS A 1 120 ? 6.754 1.849 2.078 1.00 88.19 120 HIS A N 1
ATOM 906 C CA . HIS A 1 120 ? 6.499 3.277 2.297 1.00 88.19 120 HIS A CA 1
ATOM 907 C C . HIS A 1 120 ? 7.756 4.137 2.124 1.00 88.19 120 HIS A C 1
ATOM 909 O O . HIS A 1 120 ? 7.664 5.273 1.667 1.00 88.19 120 HIS A O 1
ATOM 915 N N . ASN A 1 121 ? 8.931 3.576 2.414 1.00 86.56 121 ASN A N 1
ATOM 916 C CA . ASN A 1 121 ? 10.234 4.232 2.282 1.00 86.56 121 ASN A CA 1
ATOM 917 C C . ASN A 1 121 ? 11.077 3.697 1.119 1.00 86.56 121 ASN A C 1
ATOM 919 O O . ASN A 1 121 ? 12.289 3.925 1.074 1.00 86.56 121 ASN A O 1
ATOM 923 N N . TYR A 1 122 ? 10.470 2.978 0.171 1.00 85.00 122 TYR A N 1
ATOM 924 C CA . TYR A 1 122 ? 11.193 2.367 -0.941 1.00 85.00 122 TYR A CA 1
ATOM 925 C C . TYR A 1 122 ? 12.033 3.379 -1.736 1.00 85.00 122 TYR A C 1
ATOM 927 O O . TYR A 1 122 ? 13.174 3.073 -2.095 1.00 85.00 122 TYR A O 1
ATOM 935 N N . SER A 1 123 ? 11.494 4.579 -1.977 1.00 78.75 123 SER A N 1
ATOM 936 C CA . SER A 1 123 ? 12.171 5.644 -2.728 1.00 78.75 123 SER A CA 1
ATOM 937 C C . SER A 1 123 ? 13.312 6.312 -1.955 1.00 78.75 123 SER A C 1
ATOM 939 O O . SER A 1 123 ? 14.184 6.914 -2.575 1.00 78.75 123 SER A O 1
ATOM 941 N N . GLY A 1 124 ? 13.313 6.216 -0.620 1.00 73.44 124 GLY A N 1
ATOM 942 C CA . GLY A 1 124 ? 14.135 7.058 0.253 1.00 73.44 124 GLY A CA 1
ATOM 943 C C . GLY A 1 124 ? 13.651 8.513 0.366 1.00 73.44 124 GLY A C 1
ATOM 944 O O . GLY A 1 124 ? 14.328 9.318 0.997 1.00 73.44 124 GLY A O 1
ATOM 945 N N . GLU A 1 125 ? 12.497 8.841 -0.222 1.00 68.38 125 GLU A N 1
ATOM 946 C CA . GLU A 1 125 ? 11.866 10.168 -0.244 1.00 68.38 125 GLU A CA 1
ATOM 947 C C . GLU A 1 125 ? 10.543 10.164 0.545 1.00 68.38 125 GLU A C 1
ATOM 949 O O . GLU A 1 125 ? 9.979 9.105 0.818 1.00 68.38 125 GLU A O 1
ATOM 954 N N . GLU A 1 126 ? 10.002 11.352 0.849 1.00 62.47 126 GLU A N 1
ATOM 955 C CA . GLU A 1 126 ? 8.748 11.513 1.617 1.00 62.47 126 GLU A CA 1
ATOM 956 C C . GLU A 1 126 ? 7.508 10.859 0.966 1.00 62.47 126 GLU A C 1
ATOM 958 O O . GLU A 1 126 ? 6.510 10.646 1.650 1.00 62.47 126 GLU A O 1
ATOM 963 N N . ASP A 1 127 ? 7.537 10.556 -0.339 1.00 73.19 127 ASP A N 1
ATOM 964 C CA . ASP A 1 127 ? 6.406 9.972 -1.075 1.00 73.19 127 ASP A CA 1
ATOM 965 C C . ASP A 1 127 ? 6.854 8.835 -2.015 1.00 73.19 127 ASP A C 1
ATOM 967 O O . ASP A 1 127 ? 7.022 9.004 -3.230 1.00 73.19 127 ASP A O 1
ATOM 971 N N . SER A 1 128 ? 7.049 7.637 -1.451 1.00 82.44 128 SER A N 1
ATOM 972 C CA . SER A 1 128 ? 7.331 6.433 -2.251 1.00 82.44 128 SER A CA 1
ATOM 973 C C . SER A 1 128 ? 6.181 6.046 -3.177 1.00 82.44 128 SER A C 1
ATOM 975 O O . SER A 1 128 ? 6.425 5.434 -4.216 1.00 82.44 128 SER A O 1
ATOM 977 N N . PHE A 1 129 ? 4.938 6.397 -2.841 1.00 85.81 129 PHE A N 1
ATOM 978 C CA . PHE A 1 129 ? 3.780 6.039 -3.653 1.00 85.81 129 PHE A CA 1
ATOM 979 C C . PHE A 1 129 ? 3.843 6.729 -5.018 1.00 85.81 129 PHE A C 1
ATOM 981 O O . PHE A 1 129 ? 3.817 6.063 -6.059 1.00 85.81 129 PHE A O 1
ATOM 988 N N . SER A 1 130 ? 3.992 8.056 -5.026 1.00 78.19 130 SER A N 1
ATOM 989 C CA . SER A 1 130 ? 4.119 8.841 -6.259 1.00 78.19 130 SER A CA 1
ATOM 990 C C . SER A 1 130 ? 5.384 8.481 -7.035 1.00 78.19 130 SER A C 1
ATOM 992 O O . SER A 1 130 ? 5.355 8.416 -8.265 1.00 78.19 130 SER A O 1
ATOM 994 N N . PHE A 1 131 ? 6.478 8.180 -6.330 1.00 81.19 131 PHE A N 1
ATOM 995 C CA . PHE A 1 131 ? 7.708 7.700 -6.953 1.00 81.19 131 PHE A CA 1
ATOM 996 C C . PHE A 1 131 ? 7.480 6.403 -7.741 1.00 81.19 131 PHE A C 1
ATOM 998 O O . PHE A 1 131 ? 7.761 6.352 -8.938 1.00 81.19 131 PHE A O 1
ATOM 1005 N N . ILE A 1 132 ? 6.913 5.372 -7.105 1.00 82.50 132 ILE A N 1
ATOM 1006 C CA . ILE A 1 132 ? 6.602 4.086 -7.748 1.00 82.50 132 ILE A CA 1
ATOM 1007 C C . ILE A 1 132 ? 5.624 4.299 -8.913 1.00 82.50 132 ILE A C 1
ATOM 1009 O O . ILE A 1 132 ? 5.826 3.741 -9.993 1.00 82.50 132 ILE A O 1
ATOM 1013 N N . LYS A 1 133 ? 4.609 5.156 -8.738 1.00 80.81 133 LYS A N 1
ATOM 1014 C CA . LYS A 1 133 ? 3.652 5.500 -9.799 1.00 80.81 133 LYS A CA 1
ATOM 1015 C C . LYS A 1 133 ? 4.353 6.023 -11.051 1.00 80.81 133 LYS A C 1
ATOM 1017 O O . LYS A 1 133 ? 4.130 5.504 -12.140 1.00 80.81 133 LYS A O 1
ATOM 1022 N N . GLU A 1 134 ? 5.228 7.016 -10.911 1.00 75.44 134 GLU A N 1
ATOM 1023 C CA . GLU A 1 134 ? 5.936 7.586 -12.061 1.00 75.44 134 GLU A CA 1
ATOM 1024 C C . GLU A 1 134 ? 6.939 6.597 -12.676 1.00 75.44 134 GLU A C 1
ATOM 1026 O O . GLU A 1 134 ? 7.055 6.535 -13.903 1.00 75.44 134 GLU A O 1
ATOM 1031 N N . ARG A 1 135 ? 7.608 5.757 -11.871 1.00 73.81 135 ARG A N 1
ATOM 1032 C CA . ARG A 1 135 ? 8.526 4.723 -12.390 1.00 73.81 135 ARG A CA 1
ATOM 1033 C C . ARG A 1 135 ? 7.843 3.702 -13.291 1.00 73.81 135 ARG A C 1
ATOM 1035 O O . ARG A 1 135 ? 8.450 3.257 -14.268 1.00 73.81 135 ARG A O 1
ATOM 1042 N N . PHE A 1 136 ? 6.605 3.337 -12.968 1.00 76.69 136 PHE A N 1
ATOM 1043 C CA . PHE A 1 136 ? 5.848 2.304 -13.675 1.00 76.69 136 PHE A CA 1
ATOM 1044 C C . PHE A 1 136 ? 4.727 2.840 -14.555 1.00 76.69 136 PHE A C 1
ATOM 1046 O O . PHE A 1 136 ? 3.965 2.060 -15.110 1.00 76.69 136 PHE A O 1
ATOM 1053 N N . LYS A 1 137 ? 4.685 4.149 -14.794 1.00 67.19 137 LYS A N 1
ATOM 1054 C CA . LYS A 1 137 ? 3.714 4.803 -15.679 1.00 67.19 137 LYS A CA 1
ATOM 1055 C C . LYS A 1 137 ? 3.650 4.218 -17.093 1.00 67.19 137 LYS A C 1
ATOM 1057 O O . LYS A 1 137 ? 2.634 4.316 -17.766 1.00 67.19 137 LYS A O 1
ATOM 1062 N N . TYR A 1 138 ? 4.729 3.588 -17.563 1.00 62.81 138 TYR A N 1
ATOM 1063 C CA . TYR A 1 138 ? 4.752 2.881 -18.852 1.00 62.81 138 TYR A CA 1
ATOM 1064 C C . TYR A 1 138 ? 3.887 1.603 -18.876 1.00 62.81 138 TYR A C 1
ATOM 1066 O O . TYR A 1 138 ? 3.698 1.016 -19.948 1.00 62.81 138 TYR A O 1
ATOM 1074 N N . ALA A 1 139 ? 3.451 1.129 -17.707 1.00 61.03 139 ALA A N 1
ATOM 1075 C CA . ALA A 1 139 ? 2.499 0.041 -17.534 1.00 61.03 139 ALA A CA 1
ATOM 1076 C C . ALA A 1 139 ? 1.046 0.545 -17.477 1.00 61.03 139 ALA A C 1
ATOM 1078 O O . ALA A 1 139 ? 0.135 -0.260 -17.644 1.00 61.03 139 ALA A O 1
ATOM 1079 N N . ASP A 1 140 ? 0.824 1.853 -17.300 1.00 52.28 140 ASP A N 1
ATOM 1080 C CA . ASP A 1 140 ? -0.517 2.432 -17.326 1.00 52.28 140 ASP A CA 1
ATOM 1081 C C . ASP A 1 140 ? -1.077 2.429 -18.762 1.00 52.28 140 ASP A C 1
ATOM 1083 O O . ASP A 1 140 ? -0.360 2.642 -19.749 1.00 52.28 140 ASP A O 1
ATOM 1087 N N . GLY A 1 141 ? -2.392 2.235 -18.893 1.00 44.91 141 GLY A N 1
ATOM 1088 C CA . GLY A 1 141 ? -3.095 2.468 -20.155 1.00 44.91 141 GLY A CA 1
ATOM 1089 C C . GLY A 1 141 ? -3.020 3.947 -20.565 1.00 44.91 141 GLY A C 1
ATOM 1090 O O . GLY A 1 141 ? -3.208 4.847 -19.751 1.00 44.91 141 GLY A O 1
ATOM 1091 N N . THR A 1 142 ? -2.753 4.229 -21.841 1.00 43.00 142 THR A N 1
ATOM 1092 C CA . THR A 1 142 ? -2.765 5.598 -22.408 1.00 43.00 142 THR A CA 1
ATOM 1093 C C . THR A 1 142 ? -4.134 5.961 -23.005 1.00 43.00 142 THR A C 1
ATOM 1095 O O . THR A 1 142 ? -4.915 5.074 -23.304 1.00 43.00 142 THR A O 1
ATOM 1098 N N . LYS A 1 143 ? -4.438 7.234 -23.299 1.00 37.28 143 LYS A N 1
ATOM 1099 C CA . LYS A 1 143 ? -5.689 7.617 -24.010 1.00 37.28 143 LYS A C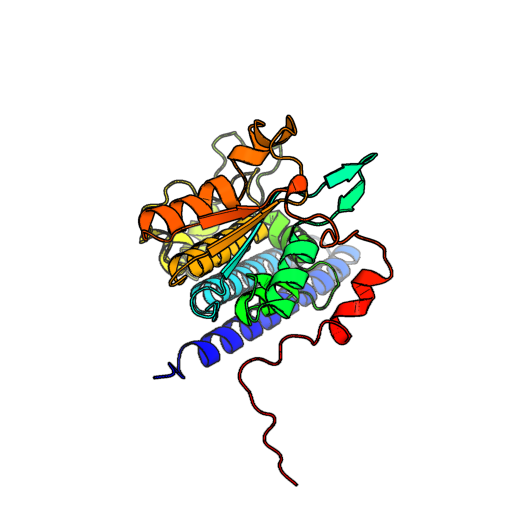A 1
ATOM 1100 C C . LYS A 1 143 ? -5.803 7.099 -25.459 1.00 37.28 143 LYS A C 1
ATOM 1102 O O . LYS A 1 143 ? -6.860 7.229 -26.059 1.00 37.28 143 LYS A O 1
ATOM 1107 N N . LEU A 1 144 ? -4.715 6.570 -26.028 1.00 36.50 144 LEU A N 1
ATOM 1108 C CA . LEU A 1 144 ? -4.677 5.922 -27.352 1.00 36.50 144 LEU A CA 1
ATOM 1109 C C . LEU A 1 144 ? -4.906 4.402 -27.266 1.00 36.50 144 LEU A C 1
ATOM 1111 O O . LEU A 1 144 ? -4.735 3.683 -28.244 1.00 36.50 144 LEU A O 1
ATOM 1115 N N . SER A 1 145 ? -5.232 3.928 -26.071 1.00 36.38 145 SER A N 1
ATOM 1116 C CA . SER A 1 145 ? -5.506 2.541 -25.742 1.00 36.38 145 SER A CA 1
ATOM 1117 C C . SER A 1 145 ? -7.002 2.306 -25.912 1.00 36.38 145 SER A C 1
ATOM 1119 O O . SER A 1 145 ? -7.776 3.001 -25.260 1.00 36.38 145 SER A O 1
ATOM 1121 N N . ASP A 1 146 ? -7.417 1.368 -26.765 1.00 38.81 146 ASP A N 1
ATOM 1122 C CA . ASP A 1 146 ? -8.810 0.892 -26.793 1.00 38.81 146 ASP A CA 1
ATOM 1123 C C . ASP A 1 146 ? -9.278 0.443 -25.390 1.00 38.81 146 ASP A C 1
ATOM 1125 O O . ASP A 1 146 ? -8.463 0.044 -24.560 1.00 38.81 146 ASP A O 1
ATOM 1129 N N . ASP A 1 147 ? -10.588 0.410 -25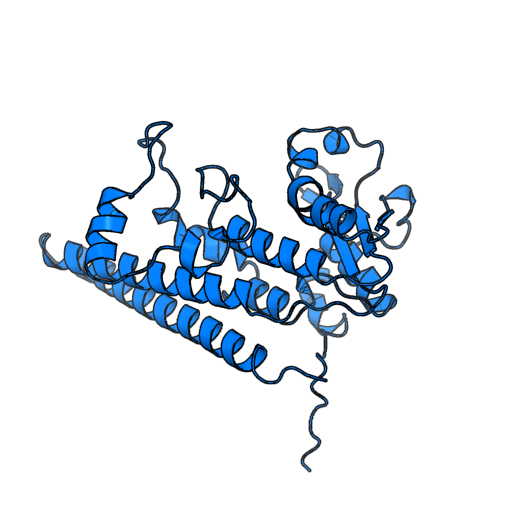.125 1.00 39.94 147 ASP A N 1
ATOM 1130 C CA . ASP A 1 147 ? -11.139 -0.060 -23.834 1.00 39.94 147 ASP A CA 1
ATOM 1131 C C . ASP A 1 147 ? -10.741 -1.520 -23.500 1.00 39.94 147 ASP A C 1
ATOM 1133 O O . ASP A 1 147 ? -10.728 -1.924 -22.340 1.00 39.94 147 ASP A O 1
ATOM 1137 N N . ASN A 1 148 ? -10.348 -2.301 -24.518 1.00 41.38 148 ASN A N 1
ATOM 1138 C CA . ASN A 1 148 ? -9.800 -3.662 -24.410 1.00 41.38 148 ASN A CA 1
ATOM 1139 C C . ASN A 1 148 ? -8.272 -3.728 -24.588 1.00 41.38 148 ASN A C 1
ATOM 1141 O O . ASN A 1 148 ? -7.709 -4.807 -24.798 1.00 41.38 148 ASN A O 1
ATOM 1145 N N . TYR A 1 149 ? -7.582 -2.591 -24.542 1.00 35.19 149 TYR A N 1
ATOM 1146 C CA . TYR A 1 149 ? -6.135 -2.500 -24.677 1.00 35.19 149 TYR A CA 1
ATOM 1147 C C . TYR A 1 149 ? -5.465 -3.018 -23.410 1.00 35.19 149 TYR A C 1
ATOM 1149 O O . TYR A 1 149 ? -5.039 -2.298 -22.509 1.00 35.19 149 TYR A O 1
ATOM 1157 N N . THR A 1 150 ? -5.333 -4.335 -23.394 1.00 41.16 150 THR A N 1
ATOM 1158 C CA . THR A 1 150 ? -4.291 -5.050 -22.680 1.00 41.16 150 THR A CA 1
ATOM 1159 C C . THR A 1 150 ? -2.980 -4.604 -23.308 1.00 41.16 150 THR A C 1
ATOM 1161 O O . THR A 1 150 ? -2.514 -5.197 -24.283 1.00 41.16 150 THR A O 1
ATOM 1164 N N . VAL A 1 151 ? -2.408 -3.504 -22.803 1.00 39.41 151 VAL A N 1
ATOM 1165 C CA . VAL A 1 151 ? -1.031 -3.109 -23.101 1.00 39.41 151 VAL A CA 1
ATOM 1166 C C . VAL A 1 151 ? -0.200 -4.357 -22.853 1.00 39.41 151 VAL A C 1
ATOM 1168 O O . VAL A 1 151 ? 0.127 -4.674 -21.715 1.00 39.41 151 VAL A O 1
ATOM 1171 N N . LYS A 1 152 ? 0.139 -5.061 -23.934 1.00 45.09 152 LYS A N 1
ATOM 1172 C CA . LYS A 1 152 ? 1.047 -6.193 -23.927 1.00 45.09 152 LYS A CA 1
ATOM 1173 C C . LYS A 1 152 ? 0.460 -7.448 -23.232 1.00 45.09 152 LYS A C 1
ATOM 1175 O O . LYS A 1 152 ? 0.902 -7.843 -22.165 1.00 45.09 152 LYS A O 1
ATOM 1180 N N . LYS A 1 153 ? -0.450 -8.166 -23.899 1.00 37.31 153 LYS A N 1
ATOM 1181 C CA . LYS A 1 153 ? -0.340 -9.635 -23.895 1.00 37.31 153 LYS A CA 1
ATOM 1182 C C . LYS A 1 153 ? 0.763 -10.005 -24.881 1.00 37.31 153 LYS A C 1
ATOM 1184 O O . LYS A 1 153 ? 1.854 -10.276 -24.440 1.00 37.31 153 LYS A O 1
ATOM 1189 N N . ASP A 1 154 ? 0.623 -9.722 -26.171 1.00 33.53 154 ASP A N 1
ATOM 1190 C CA . ASP A 1 154 ? 1.615 -10.110 -27.194 1.00 33.53 154 ASP A CA 1
ATOM 1191 C C . ASP A 1 154 ? 3.015 -9.467 -27.115 1.00 33.53 154 ASP A C 1
ATOM 1193 O O . ASP A 1 154 ? 3.986 -10.080 -27.544 1.00 33.53 154 ASP A O 1
ATOM 1197 N N . LEU A 1 155 ? 3.175 -8.229 -26.633 1.00 35.31 155 LEU A N 1
ATOM 1198 C CA . LEU A 1 155 ? 4.492 -7.555 -26.556 1.00 35.31 155 LEU A CA 1
ATOM 1199 C C . LEU A 1 155 ? 5.249 -7.880 -25.260 1.00 35.31 155 LEU A C 1
ATOM 1201 O O . LEU A 1 155 ? 6.478 -7.867 -25.236 1.00 35.31 155 LEU A O 1
ATOM 1205 N N . ILE A 1 156 ? 4.502 -8.195 -24.203 1.00 37.00 156 ILE A N 1
ATOM 1206 C CA . ILE A 1 156 ? 5.004 -8.717 -22.939 1.00 37.00 156 ILE A CA 1
ATOM 1207 C C . ILE A 1 156 ? 5.214 -10.203 -23.165 1.00 37.00 156 ILE A C 1
ATOM 1209 O O . ILE A 1 156 ? 6.322 -10.603 -22.951 1.00 37.00 156 ILE A O 1
ATOM 1213 N N . GLU A 1 157 ? 4.315 -10.979 -23.768 1.00 34.66 157 GLU A N 1
ATOM 1214 C CA . GLU A 1 157 ? 4.513 -12.371 -24.207 1.00 34.66 157 GLU A CA 1
ATOM 1215 C C . GLU A 1 157 ? 5.650 -12.531 -25.220 1.00 3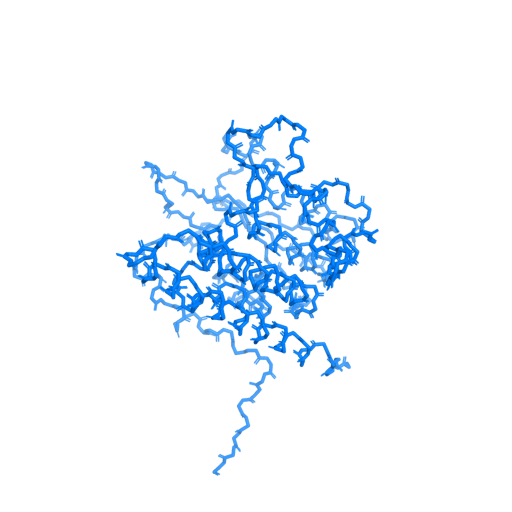4.66 157 GLU A C 1
ATOM 1217 O O . GLU A 1 157 ? 6.404 -13.479 -25.090 1.00 34.66 157 GLU A O 1
ATOM 1222 N N . LYS A 1 158 ? 5.881 -11.616 -26.172 1.00 32.62 158 LYS A N 1
ATOM 1223 C CA . LYS A 1 158 ? 7.079 -11.673 -27.042 1.00 32.62 158 LYS A CA 1
ATOM 1224 C C . LYS A 1 158 ? 8.367 -11.256 -26.323 1.00 32.62 158 LYS A C 1
ATOM 1226 O O . LYS A 1 158 ? 9.440 -11.708 -26.712 1.00 32.62 158 LYS A O 1
ATOM 1231 N N . GLY A 1 159 ? 8.282 -10.429 -25.276 1.00 32.03 159 GLY A N 1
ATOM 1232 C CA . GLY A 1 159 ? 9.406 -10.121 -24.379 1.00 32.03 159 GLY A CA 1
ATOM 1233 C C . GLY A 1 159 ? 9.639 -11.182 -23.287 1.00 32.03 159 GLY A C 1
ATOM 1234 O O . GLY A 1 159 ? 10.774 -11.457 -22.920 1.00 32.03 159 GLY A O 1
ATOM 1235 N N . ILE A 1 160 ? 8.576 -11.832 -22.819 1.00 32.59 160 ILE A N 1
ATOM 1236 C CA . ILE A 1 160 ? 8.481 -12.881 -21.796 1.00 32.59 160 ILE A CA 1
ATOM 1237 C C . ILE A 1 160 ? 8.866 -14.217 -22.416 1.00 32.59 160 ILE A C 1
ATOM 1239 O O . ILE A 1 160 ? 9.567 -14.982 -21.765 1.00 32.59 160 ILE A O 1
ATOM 1243 N N . ALA A 1 161 ? 8.514 -14.482 -23.678 1.00 32.19 161 ALA A N 1
ATOM 1244 C CA . ALA A 1 161 ? 8.906 -15.695 -24.396 1.00 32.19 161 ALA A CA 1
ATOM 1245 C C . ALA A 1 161 ? 10.430 -15.863 -24.482 1.00 32.19 161 ALA A C 1
ATOM 1247 O O . ALA A 1 161 ? 10.898 -16.976 -24.696 1.00 32.19 161 ALA A O 1
ATOM 1248 N N . ASN A 1 162 ? 11.202 -14.790 -24.263 1.00 32.38 162 ASN A N 1
ATOM 1249 C CA . ASN A 1 162 ? 12.657 -14.854 -24.172 1.00 32.38 162 ASN A CA 1
ATOM 1250 C C . ASN A 1 162 ? 13.226 -14.699 -22.746 1.00 32.38 162 ASN A C 1
ATOM 1252 O O . ASN A 1 162 ? 14.416 -14.963 -22.584 1.00 32.38 162 ASN A O 1
ATOM 1256 N N . THR A 1 163 ? 12.450 -14.313 -21.717 1.00 34.78 163 THR A N 1
ATOM 1257 C CA . THR A 1 163 ? 13.005 -14.081 -20.358 1.00 34.78 163 THR A CA 1
ATOM 1258 C C . THR A 1 163 ? 12.117 -14.378 -19.129 1.00 34.78 163 THR A C 1
ATOM 1260 O O . THR A 1 163 ? 12.640 -14.248 -18.028 1.00 34.78 163 THR A O 1
ATOM 1263 N N . GLY A 1 164 ? 10.856 -14.827 -19.246 1.00 28.61 164 GLY A N 1
ATOM 1264 C CA . GLY A 1 164 ? 9.948 -15.030 -18.089 1.00 28.61 164 GLY A CA 1
ATOM 1265 C C . GLY A 1 164 ? 9.527 -13.684 -17.474 1.00 28.61 164 GLY A C 1
ATOM 1266 O O . GLY A 1 164 ? 10.301 -12.739 -17.470 1.00 28.61 164 GLY A O 1
ATOM 1267 N N . ILE A 1 165 ? 8.274 -13.420 -17.120 1.00 34.38 165 ILE A N 1
ATOM 1268 C CA . ILE A 1 165 ? 7.596 -13.869 -15.904 1.00 34.38 165 ILE A CA 1
ATOM 1269 C C . ILE A 1 165 ? 6.119 -13.466 -16.035 1.00 34.38 165 ILE A C 1
ATOM 1271 O O . ILE A 1 165 ? 5.815 -12.333 -16.412 1.00 34.38 165 ILE A O 1
ATOM 1275 N N . ASP A 1 166 ? 5.210 -14.377 -15.697 1.00 37.56 166 ASP A N 1
ATOM 1276 C CA . ASP A 1 166 ? 3.780 -14.097 -15.558 1.00 37.56 166 ASP A CA 1
ATOM 1277 C C . ASP A 1 166 ? 3.507 -13.554 -14.145 1.00 37.56 166 ASP A C 1
ATOM 1279 O O . ASP A 1 166 ? 3.551 -14.290 -13.159 1.00 37.56 166 ASP A O 1
ATOM 1283 N N . ILE A 1 167 ? 3.234 -12.249 -14.043 1.00 35.38 167 ILE A N 1
ATOM 1284 C CA . ILE A 1 167 ? 3.007 -11.552 -12.768 1.00 35.38 167 ILE A CA 1
ATOM 1285 C C . ILE A 1 167 ? 1.815 -12.152 -12.001 1.00 35.38 167 ILE A C 1
ATOM 1287 O O . ILE A 1 167 ? 1.844 -12.172 -10.774 1.00 35.38 167 ILE A O 1
ATOM 1291 N N . LEU A 1 168 ? 0.793 -12.689 -12.675 1.00 34.69 168 LEU A N 1
ATOM 1292 C CA . LEU A 1 168 ? -0.378 -13.290 -12.017 1.00 34.69 168 LEU A CA 1
ATOM 1293 C C . LEU A 1 168 ? -0.056 -14.664 -11.408 1.00 34.69 168 LEU A C 1
ATOM 1295 O O . LEU A 1 168 ? -0.636 -15.060 -10.389 1.00 34.69 168 LEU A O 1
ATOM 1299 N N . VAL A 1 169 ? 0.884 -15.388 -12.015 1.00 35.06 169 VAL A N 1
ATOM 1300 C CA . VAL A 1 169 ? 1.369 -16.685 -11.528 1.00 35.06 169 VAL A CA 1
ATOM 1301 C C . VAL A 1 169 ? 2.404 -16.502 -10.416 1.00 35.06 169 VAL A C 1
ATOM 1303 O O . VAL A 1 169 ? 2.284 -17.147 -9.374 1.00 35.06 169 VAL A O 1
ATOM 1306 N N . GLU A 1 170 ? 3.357 -15.582 -10.576 1.00 35.53 170 GLU A N 1
ATOM 1307 C CA . GLU A 1 170 ? 4.474 -15.404 -9.633 1.00 35.53 170 GLU A CA 1
ATOM 1308 C C . GLU A 1 170 ? 4.099 -14.634 -8.353 1.00 35.53 170 GLU A C 1
ATOM 1310 O O . GLU A 1 170 ? 4.644 -14.907 -7.285 1.00 35.53 170 GLU A O 1
ATOM 1315 N N . THR A 1 171 ? 3.119 -13.723 -8.397 1.00 36.91 171 THR A N 1
ATOM 1316 C CA . THR A 1 171 ? 2.625 -13.027 -7.184 1.00 36.91 171 THR A CA 1
ATOM 1317 C C . THR A 1 171 ? 1.657 -13.868 -6.346 1.00 36.91 171 THR A C 1
ATOM 1319 O O . THR A 1 171 ? 1.253 -13.454 -5.261 1.00 36.91 171 THR A O 1
ATOM 1322 N N . GLY A 1 172 ? 1.251 -15.046 -6.833 1.00 32.91 172 GLY A N 1
ATOM 1323 C CA . GLY A 1 172 ? 0.272 -15.901 -6.161 1.00 32.91 172 GLY A CA 1
ATOM 1324 C C . GLY A 1 172 ? -1.174 -15.393 -6.217 1.00 32.91 172 GLY A C 1
ATOM 1325 O O . GLY A 1 172 ? -2.045 -16.048 -5.653 1.00 32.91 172 GLY A O 1
ATOM 1326 N N . ILE A 1 173 ? -1.456 -14.295 -6.932 1.00 36.62 173 ILE A N 1
ATOM 1327 C CA . ILE A 1 173 ? -2.819 -13.774 -7.169 1.00 36.62 173 ILE A CA 1
ATOM 1328 C C . ILE A 1 173 ? -3.701 -14.819 -7.869 1.00 36.62 173 ILE A C 1
ATOM 1330 O O . ILE A 1 173 ? -4.885 -14.946 -7.575 1.00 36.62 173 ILE A O 1
ATOM 1334 N N . SER A 1 174 ? -3.114 -15.653 -8.731 1.00 37.34 174 SER A N 1
ATOM 1335 C CA . SER A 1 174 ? -3.791 -16.814 -9.334 1.00 37.34 174 SER A CA 1
ATOM 1336 C C . SER A 1 174 ? -4.335 -17.839 -8.324 1.00 37.34 174 SER A C 1
ATOM 1338 O O . SER A 1 174 ? -5.125 -18.699 -8.707 1.00 37.34 174 SER A O 1
ATOM 1340 N N . LYS A 1 175 ? -3.934 -17.766 -7.047 1.00 35.91 175 LYS A N 1
ATOM 1341 C CA . LYS A 1 175 ? -4.377 -18.658 -5.964 1.00 35.91 175 LYS A CA 1
ATOM 1342 C C . LYS A 1 175 ? -5.398 -18.018 -5.018 1.00 35.91 175 LYS A C 1
ATOM 1344 O O . LYS A 1 175 ? -5.816 -18.687 -4.081 1.00 35.91 175 LYS A O 1
ATOM 1349 N N . THR A 1 176 ? -5.773 -16.752 -5.219 1.00 37.31 176 THR A N 1
ATOM 1350 C CA . THR A 1 176 ? -6.644 -16.006 -4.292 1.00 37.31 176 THR A CA 1
ATOM 1351 C C . THR A 1 176 ? -8.082 -15.828 -4.792 1.00 37.31 176 THR A C 1
ATOM 1353 O O . THR A 1 176 ? -8.818 -15.034 -4.219 1.00 37.31 176 THR A O 1
ATOM 1356 N N . ASP A 1 177 ? -8.496 -16.523 -5.861 1.00 34.31 177 ASP A N 1
ATOM 1357 C CA . ASP A 1 177 ? -9.809 -16.386 -6.535 1.00 34.31 177 ASP A CA 1
ATOM 1358 C C . ASP A 1 177 ? -10.197 -14.938 -6.945 1.00 34.31 177 ASP A C 1
ATOM 1360 O O . ASP A 1 177 ? -11.286 -14.694 -7.476 1.00 34.31 177 ASP A O 1
ATOM 1364 N N . SER A 1 178 ? -9.288 -13.968 -6.782 1.00 34.38 178 SER A N 1
ATOM 1365 C CA . SER A 1 178 ? -9.491 -12.551 -7.086 1.00 34.38 178 SER A CA 1
ATOM 1366 C C . SER A 1 178 ? -9.423 -12.310 -8.594 1.00 34.38 178 SER A C 1
ATOM 1368 O O . SER A 1 178 ? -8.350 -12.213 -9.189 1.00 34.38 178 SER A O 1
ATOM 1370 N N . LYS A 1 179 ? -10.589 -12.182 -9.233 1.00 36.22 179 LYS A N 1
ATOM 1371 C CA . LYS A 1 179 ? -10.706 -11.810 -10.656 1.00 36.22 179 LYS A CA 1
ATOM 1372 C C . LYS A 1 179 ? -10.500 -10.312 -10.924 1.00 36.22 179 LYS A C 1
ATOM 1374 O O . LYS A 1 179 ? -10.446 -9.917 -12.084 1.00 36.22 179 LYS A O 1
ATOM 1379 N N . GLU A 1 180 ? -10.392 -9.483 -9.886 1.00 37.06 180 GLU A N 1
ATOM 1380 C CA . GLU A 1 180 ? -10.388 -8.015 -10.009 1.00 37.06 180 GLU A CA 1
ATOM 1381 C C . GLU A 1 180 ? -8.993 -7.380 -10.074 1.00 37.06 180 GLU A C 1
ATOM 1383 O O . GLU A 1 180 ? -8.872 -6.196 -10.371 1.00 37.06 180 GLU A O 1
ATOM 1388 N N . SER A 1 181 ? -7.919 -8.132 -9.833 1.00 38.47 181 SER A N 1
ATOM 1389 C CA . SER A 1 181 ? -6.562 -7.572 -9.721 1.00 38.47 181 SER A CA 1
ATOM 1390 C C . SER A 1 181 ? -5.825 -7.449 -11.063 1.00 38.47 181 SER A C 1
ATOM 1392 O O . SER A 1 181 ? -4.621 -7.693 -11.140 1.00 38.47 181 SER A O 1
ATOM 1394 N N . VAL A 1 182 ? -6.526 -7.073 -12.136 1.00 37.00 182 VAL A N 1
ATOM 1395 C CA . VAL A 1 182 ? -5.878 -6.679 -13.397 1.00 37.00 182 VAL A CA 1
ATOM 1396 C C . VAL A 1 182 ? -5.571 -5.186 -13.324 1.00 37.00 182 VAL A C 1
ATOM 1398 O O . VAL A 1 182 ? -6.473 -4.378 -13.104 1.00 37.00 182 VAL A O 1
ATOM 1401 N N . VAL A 1 183 ? -4.299 -4.820 -13.523 1.00 37.69 183 VAL A N 1
ATOM 1402 C CA . VAL A 1 183 ? -3.858 -3.426 -13.694 1.00 37.69 183 VAL A CA 1
ATOM 1403 C C . VAL A 1 183 ? -4.706 -2.797 -14.802 1.00 37.69 183 VAL A C 1
ATOM 1405 O O . VAL A 1 183 ? -4.557 -3.112 -15.980 1.00 37.69 183 VAL A O 1
ATOM 1408 N N . SER A 1 184 ? -5.648 -1.949 -14.407 1.00 39.66 184 SER A N 1
ATOM 1409 C CA . SER A 1 184 ? -6.486 -1.145 -15.296 1.00 39.66 184 SER A CA 1
ATOM 1410 C C . SER A 1 184 ? -5.995 0.299 -15.244 1.00 39.66 184 SER A C 1
ATOM 1412 O O . SER A 1 184 ? -5.266 0.680 -14.330 1.00 39.66 184 SER A O 1
ATOM 1414 N N . SER A 1 185 ? -6.428 1.154 -16.172 1.00 39.78 185 SER A N 1
ATOM 1415 C CA . SER A 1 185 ? -6.131 2.598 -16.129 1.00 39.78 185 SER A CA 1
ATOM 1416 C C . SER A 1 185 ? -6.591 3.296 -14.834 1.00 39.78 185 SER A C 1
ATOM 1418 O O . SER A 1 185 ? -6.262 4.461 -14.622 1.00 39.78 185 SER A O 1
ATOM 1420 N N . GLN A 1 186 ? -7.356 2.602 -13.984 1.00 47.06 186 GLN A N 1
ATOM 1421 C CA . GLN A 1 186 ? -7.830 3.056 -12.678 1.00 47.06 186 GLN A CA 1
ATOM 1422 C C . GLN A 1 186 ? -7.024 2.488 -11.490 1.00 47.06 186 GLN A C 1
ATOM 1424 O O . GLN A 1 186 ? -7.129 3.031 -10.396 1.00 47.06 186 GLN A O 1
ATOM 1429 N N . HIS A 1 187 ? -6.170 1.475 -11.691 1.00 61.34 187 HIS A N 1
ATOM 1430 C CA . HIS A 1 187 ? -5.358 0.843 -10.641 1.00 61.34 187 HIS A CA 1
ATOM 1431 C C . HIS A 1 187 ? -3.879 0.828 -11.036 1.00 61.34 187 HIS A C 1
ATOM 1433 O O . HIS A 1 187 ? -3.390 -0.114 -11.654 1.00 61.34 187 HIS A O 1
ATOM 1439 N N . SER A 1 188 ? -3.158 1.894 -10.683 1.00 71.94 188 SER A N 1
ATOM 1440 C CA . SER A 1 188 ? -1.715 1.988 -10.932 1.00 71.94 188 SER A CA 1
ATOM 1441 C C . SER A 1 188 ? -0.934 0.952 -10.118 1.00 71.94 188 SER A C 1
ATOM 1443 O O . SER A 1 188 ? -1.334 0.619 -9.006 1.00 71.94 188 SER A O 1
ATOM 1445 N N . VAL A 1 189 ? 0.257 0.572 -10.581 1.00 77.38 189 VAL A N 1
ATOM 1446 C CA . VAL A 1 189 ? 1.174 -0.352 -9.882 1.00 77.38 189 VAL A CA 1
ATOM 1447 C C . VAL A 1 189 ? 1.271 -0.172 -8.355 1.00 77.38 189 VAL A C 1
ATOM 1449 O O . VAL A 1 189 ? 1.115 -1.171 -7.651 1.00 77.38 189 VAL A O 1
ATOM 1452 N N . PRO A 1 190 ? 1.500 1.035 -7.791 1.00 81.75 190 PRO A N 1
ATOM 1453 C CA . PRO A 1 190 ? 1.586 1.167 -6.338 1.00 81.75 190 PRO A CA 1
ATOM 1454 C C . PRO A 1 190 ? 0.278 0.813 -5.619 1.00 81.75 190 PRO A C 1
ATOM 1456 O O . PRO A 1 190 ? 0.356 0.254 -4.533 1.00 81.75 190 PRO A O 1
ATOM 1459 N N . HIS A 1 191 ? -0.900 1.049 -6.215 1.00 80.00 191 HIS A N 1
ATOM 1460 C CA . HIS A 1 191 ? -2.170 0.598 -5.631 1.00 80.00 191 HIS A CA 1
ATOM 1461 C C . HIS A 1 191 ? -2.189 -0.925 -5.516 1.00 80.00 191 HIS A C 1
ATOM 1463 O O . HIS A 1 191 ? -2.446 -1.444 -4.442 1.00 80.00 191 HIS A O 1
ATOM 1469 N N . THR A 1 192 ? -1.810 -1.644 -6.576 1.00 79.56 192 THR A N 1
ATOM 1470 C CA . THR A 1 192 ? -1.762 -3.113 -6.554 1.00 79.56 192 THR A CA 1
ATOM 1471 C C . THR A 1 192 ? -0.804 -3.651 -5.489 1.00 79.56 192 THR A C 1
ATOM 1473 O O . THR A 1 192 ? -1.150 -4.588 -4.774 1.00 79.56 192 THR A O 1
ATOM 1476 N N . LEU A 1 193 ? 0.388 -3.059 -5.354 1.00 83.62 193 LEU A N 1
ATOM 1477 C CA . LEU A 1 193 ? 1.359 -3.456 -4.328 1.00 83.62 193 LEU A CA 1
ATOM 1478 C C . LEU A 1 193 ? 0.801 -3.245 -2.911 1.00 83.62 193 LEU A C 1
ATOM 1480 O O . LEU A 1 193 ? 0.896 -4.142 -2.073 1.00 83.62 193 LEU A O 1
ATOM 1484 N N . TRP A 1 194 ? 0.183 -2.088 -2.659 1.00 87.56 194 TRP A N 1
ATOM 1485 C CA . TRP A 1 194 ? -0.442 -1.786 -1.372 1.00 87.56 194 TRP A CA 1
ATOM 1486 C C . TRP A 1 194 ? -1.673 -2.650 -1.095 1.00 87.56 194 TRP A C 1
ATOM 1488 O O . TRP A 1 194 ? -1.821 -3.115 0.030 1.00 87.56 194 TRP A O 1
ATOM 1498 N N . ASP A 1 195 ? -2.506 -2.950 -2.091 1.00 82.38 195 ASP A N 1
ATOM 1499 C CA . ASP A 1 195 ? -3.675 -3.821 -1.933 1.00 82.38 195 ASP A CA 1
ATOM 1500 C C . ASP A 1 195 ? -3.262 -5.247 -1.543 1.00 82.38 195 ASP A C 1
ATOM 1502 O O . ASP A 1 195 ? -3.852 -5.836 -0.638 1.00 82.38 195 ASP A O 1
ATOM 1506 N N . ILE A 1 196 ? -2.212 -5.799 -2.168 1.00 81.12 196 ILE A N 1
ATOM 1507 C CA . ILE A 1 196 ? -1.658 -7.114 -1.794 1.00 81.12 196 ILE A CA 1
ATOM 1508 C C . ILE A 1 196 ? -1.233 -7.110 -0.324 1.00 81.12 196 ILE A C 1
ATOM 1510 O O . ILE A 1 196 ? -1.557 -8.035 0.424 1.00 81.12 196 ILE A O 1
ATOM 1514 N N . MET A 1 197 ? -0.516 -6.071 0.099 1.00 85.00 197 MET A N 1
ATOM 1515 C CA . MET A 1 197 ? -0.050 -5.944 1.478 1.00 85.00 197 MET A CA 1
ATOM 1516 C C . MET A 1 197 ? -1.202 -5.763 2.466 1.00 85.00 197 MET A C 1
ATOM 1518 O O . MET A 1 197 ? -1.206 -6.407 3.510 1.00 85.00 197 MET A O 1
ATOM 1522 N N . SER A 1 198 ? -2.204 -4.970 2.096 1.00 90.31 198 SER A N 1
ATOM 1523 C CA . SER A 1 198 ? -3.417 -4.709 2.878 1.00 90.31 198 SER A CA 1
ATOM 1524 C C . SER A 1 198 ? -4.223 -5.987 3.106 1.00 90.31 198 SER A C 1
ATOM 1526 O O . SER A 1 198 ? -4.537 -6.334 4.244 1.00 90.31 198 SER A O 1
ATOM 1528 N N . MET A 1 199 ? -4.460 -6.771 2.048 1.00 87.06 199 MET A N 1
ATOM 1529 C CA . MET A 1 199 ? -5.131 -8.071 2.156 1.00 87.06 199 MET A CA 1
ATOM 1530 C C . MET A 1 199 ? -4.334 -9.056 3.015 1.00 87.06 199 MET A C 1
ATOM 1532 O O . MET A 1 199 ? -4.898 -9.708 3.886 1.00 87.06 199 MET A O 1
ATOM 1536 N N . ARG A 1 200 ? -3.013 -9.155 2.819 1.00 89.00 200 ARG A N 1
ATOM 1537 C CA . ARG A 1 200 ? -2.153 -10.041 3.625 1.00 89.00 200 ARG A CA 1
ATOM 1538 C C . ARG A 1 200 ? -2.077 -9.612 5.094 1.00 89.00 200 ARG A C 1
ATOM 1540 O O . ARG A 1 200 ? -1.921 -10.466 5.963 1.00 89.00 200 ARG A O 1
ATOM 1547 N N . TYR A 1 201 ? -2.128 -8.313 5.373 1.00 93.25 201 TYR A N 1
ATOM 1548 C CA . TYR A 1 201 ? -2.179 -7.779 6.730 1.00 93.25 201 TYR A CA 1
ATOM 1549 C C . TYR A 1 201 ? -3.502 -8.155 7.402 1.00 93.25 201 TYR A C 1
ATOM 1551 O O . TYR A 1 201 ? -3.478 -8.736 8.484 1.00 93.25 201 TYR A O 1
ATOM 1559 N N . ALA A 1 202 ? -4.629 -7.938 6.714 1.00 92.44 202 ALA A N 1
ATOM 1560 C CA . ALA A 1 202 ? -5.960 -8.355 7.153 1.00 92.44 202 ALA A CA 1
ATOM 1561 C C . ALA A 1 202 ? -6.069 -9.867 7.397 1.00 92.44 202 ALA A C 1
ATOM 1563 O O . ALA A 1 202 ? -6.574 -10.288 8.436 1.00 92.44 202 ALA A O 1
ATOM 1564 N N . ASP A 1 203 ? -5.529 -10.683 6.491 1.00 88.12 203 ASP A N 1
ATOM 1565 C CA . ASP A 1 203 ? -5.589 -12.145 6.575 1.00 88.12 203 ASP A CA 1
ATOM 1566 C C . ASP A 1 203 ? -4.927 -12.702 7.846 1.00 88.12 203 ASP A C 1
ATOM 1568 O O . ASP A 1 203 ? -5.358 -13.702 8.418 1.00 88.12 203 ASP A O 1
ATOM 1572 N N . LYS A 1 204 ? -3.892 -12.016 8.335 1.00 88.81 204 LYS A N 1
ATOM 1573 C CA . LYS A 1 204 ? -3.103 -12.445 9.493 1.00 88.81 204 LYS A CA 1
ATOM 1574 C C . LYS A 1 204 ? -3.590 -11.890 10.829 1.00 88.81 204 LYS A C 1
ATOM 1576 O O . LYS A 1 204 ? -2.978 -12.184 11.861 1.00 88.81 204 LYS A O 1
ATOM 1581 N N . VAL A 1 205 ? -4.644 -11.076 10.837 1.00 94.31 205 VAL A N 1
ATOM 1582 C CA . VAL A 1 205 ? -5.172 -10.504 12.076 1.00 94.31 205 VAL A CA 1
ATOM 1583 C C . VAL A 1 205 ? -5.721 -11.606 12.975 1.00 94.31 205 VAL A C 1
ATOM 1585 O O . VAL A 1 205 ? -6.407 -12.525 12.537 1.00 94.31 205 VAL A O 1
ATOM 1588 N N . THR A 1 206 ? -5.444 -11.493 14.273 1.00 92.94 206 THR A N 1
ATOM 1589 C CA . THR A 1 206 ? -6.023 -12.377 15.288 1.00 92.94 206 THR A CA 1
ATOM 1590 C C . THR A 1 206 ? -6.697 -11.559 16.386 1.00 92.94 206 THR A C 1
ATOM 1592 O O . THR A 1 206 ? -6.149 -10.553 16.846 1.00 92.94 206 THR A O 1
ATOM 1595 N N . GLY A 1 207 ? -7.859 -12.027 16.849 1.00 92.25 207 GLY A N 1
ATOM 1596 C CA . GLY A 1 207 ? -8.644 -11.347 17.881 1.00 92.25 207 GLY A CA 1
ATOM 1597 C C . GLY A 1 207 ? -9.558 -10.261 17.309 1.00 92.25 207 GLY A C 1
ATOM 1598 O O . GLY A 1 207 ? -10.318 -10.534 16.386 1.00 92.25 207 GLY A O 1
ATOM 1599 N N . GLU A 1 208 ? -9.506 -9.058 17.878 1.00 94.81 208 GLU A N 1
ATOM 1600 C CA . GLU A 1 208 ? -10.252 -7.871 17.443 1.00 94.81 208 GLU A CA 1
ATOM 1601 C C . GLU A 1 208 ? -9.379 -6.937 16.584 1.00 94.81 208 GLU A C 1
ATOM 1603 O O . GLU A 1 208 ? -8.235 -6.632 16.935 1.00 94.81 208 GLU A O 1
ATOM 1608 N N . ALA A 1 209 ? -9.946 -6.436 15.486 1.00 97.56 209 ALA A N 1
ATOM 1609 C CA . ALA A 1 209 ? -9.391 -5.353 14.680 1.00 97.56 209 ALA A CA 1
ATOM 1610 C C . ALA A 1 209 ? -10.102 -4.028 14.980 1.00 97.56 209 ALA A C 1
ATOM 1612 O O . ALA A 1 209 ? -11.289 -4.006 15.311 1.00 97.56 209 ALA A O 1
ATOM 1613 N N . LYS A 1 210 ? -9.404 -2.904 14.803 1.00 98.31 210 LYS A N 1
ATOM 1614 C CA . LYS A 1 210 ? -10.011 -1.566 14.860 1.00 98.31 210 LYS A CA 1
ATOM 1615 C C . LYS A 1 210 ? -9.829 -0.857 13.528 1.00 98.31 210 LYS A C 1
ATOM 1617 O O . LYS A 1 210 ? -8.735 -0.887 12.976 1.00 98.31 210 LYS A O 1
ATOM 1622 N N . ALA A 1 211 ? -10.870 -0.195 13.040 1.00 97.94 211 ALA A N 1
ATOM 1623 C CA . ALA A 1 211 ? -10.802 0.636 11.844 1.00 97.94 211 ALA A CA 1
ATOM 1624 C C . ALA A 1 211 ? -11.084 2.087 12.215 1.00 97.94 211 ALA A C 1
ATOM 1626 O O . ALA A 1 211 ? -12.048 2.380 12.919 1.00 97.94 211 ALA A O 1
ATOM 1627 N N . ILE A 1 212 ? -10.203 2.985 11.793 1.00 97.75 212 ILE A N 1
ATOM 1628 C CA . ILE A 1 212 ? -10.225 4.391 12.176 1.00 97.75 212 ILE A CA 1
ATOM 1629 C C . ILE A 1 212 ? -10.640 5.233 10.976 1.00 97.75 212 ILE A C 1
ATOM 1631 O O . ILE A 1 212 ? -9.942 5.291 9.962 1.00 97.75 212 ILE A O 1
ATOM 1635 N N . HIS A 1 213 ? -11.749 5.943 11.133 1.00 96.00 213 HIS A N 1
ATOM 1636 C CA . HIS A 1 213 ? -12.260 6.897 10.168 1.00 96.00 213 HIS A CA 1
ATOM 1637 C C . HIS A 1 213 ? -12.197 8.293 10.767 1.00 96.00 213 HIS A C 1
ATOM 1639 O O . HIS A 1 213 ? -12.921 8.629 11.698 1.00 96.00 213 HIS A O 1
ATOM 1645 N N . ALA A 1 214 ? -11.326 9.141 10.222 1.00 90.69 214 ALA A N 1
ATOM 1646 C CA . ALA A 1 214 ? -11.219 10.525 10.669 1.00 90.69 214 ALA A CA 1
ATOM 1647 C C . ALA A 1 214 ? -12.350 11.411 10.124 1.00 90.69 214 ALA A C 1
ATOM 1649 O O . ALA A 1 214 ? -12.293 12.617 10.330 1.00 90.69 214 ALA A O 1
ATOM 1650 N N . ILE A 1 215 ? -13.350 10.839 9.446 1.00 90.50 215 ILE A N 1
ATOM 1651 C CA . ILE A 1 215 ? -14.583 11.479 8.965 1.00 90.50 215 ILE A CA 1
ATOM 1652 C C . ILE A 1 215 ? -15.785 11.093 9.831 1.00 90.50 215 ILE A C 1
ATOM 1654 O O . ILE A 1 215 ? -15.742 10.111 10.573 1.00 90.50 215 ILE A O 1
ATOM 1658 N N . SER A 1 216 ? -16.867 11.863 9.715 1.00 90.88 216 SER A N 1
ATOM 1659 C CA . SER A 1 216 ? -18.147 11.547 10.351 1.00 90.88 216 SER A CA 1
ATOM 1660 C C . SER A 1 216 ? -18.801 10.337 9.692 1.00 90.88 216 SER A C 1
ATOM 1662 O O . SER A 1 216 ? -18.830 10.241 8.467 1.00 90.88 216 SER A O 1
ATOM 1664 N N . GLU A 1 217 ? -19.417 9.460 10.487 1.00 92.06 217 GLU A N 1
ATOM 1665 C CA . GLU A 1 217 ? -20.248 8.357 9.968 1.00 92.06 217 GLU A CA 1
ATOM 1666 C C . GLU A 1 217 ? -21.409 8.879 9.100 1.00 92.06 217 GLU A C 1
ATOM 1668 O O . GLU A 1 217 ? -21.889 8.222 8.175 1.00 92.06 217 GLU A O 1
ATOM 1673 N N . LYS A 1 218 ? -21.864 10.105 9.384 1.00 91.25 218 LYS A N 1
ATOM 1674 C CA . LYS A 1 218 ? -22.956 10.774 8.669 1.00 91.25 218 LYS A CA 1
ATOM 1675 C C . LYS A 1 218 ? -22.473 11.583 7.468 1.00 91.25 218 LYS A C 1
ATOM 1677 O O . LYS A 1 218 ? -23.312 12.186 6.793 1.00 91.25 218 LYS A O 1
ATOM 1682 N N . ASP A 1 219 ? -21.168 11.620 7.201 1.00 88.62 219 ASP A N 1
ATOM 1683 C CA . ASP A 1 219 ? -20.623 12.328 6.050 1.00 88.62 219 ASP A CA 1
ATOM 1684 C C . ASP A 1 219 ? -21.170 11.704 4.748 1.00 88.62 219 ASP A C 1
ATOM 1686 O O . ASP A 1 219 ? -21.091 10.484 4.566 1.00 88.62 219 ASP A O 1
ATOM 1690 N N . PRO A 1 220 ? -21.739 12.497 3.817 1.00 86.38 220 PRO A N 1
ATOM 1691 C CA . PRO A 1 220 ? -22.222 11.983 2.537 1.00 86.38 220 PRO A CA 1
ATOM 1692 C C . PRO A 1 220 ? -21.168 11.192 1.749 1.00 86.38 220 PRO A C 1
ATOM 1694 O O . PRO A 1 220 ? -21.530 10.277 1.009 1.00 86.38 220 PRO A O 1
ATOM 1697 N N . TYR A 1 221 ? -19.879 11.505 1.923 1.00 83.62 221 TYR A N 1
ATOM 1698 C CA . TYR A 1 221 ? -18.774 10.792 1.293 1.00 83.62 221 TYR A CA 1
ATOM 1699 C C . TYR A 1 221 ? -18.723 9.314 1.689 1.00 83.62 221 TYR A C 1
ATOM 1701 O O . TYR A 1 221 ? -18.411 8.489 0.834 1.00 83.62 221 TYR A O 1
ATOM 1709 N N . VAL A 1 222 ? -19.119 8.949 2.915 1.00 85.00 222 VAL A N 1
ATOM 1710 C CA . VAL A 1 222 ? -19.186 7.542 3.364 1.00 85.00 222 VAL A CA 1
ATOM 1711 C C . VAL A 1 222 ? -20.115 6.721 2.466 1.00 85.00 222 VAL A C 1
ATOM 1713 O O . VAL A 1 222 ? -19.884 5.538 2.244 1.00 85.00 222 VAL A O 1
ATOM 1716 N N . LYS A 1 223 ? -21.142 7.343 1.878 1.00 87.88 223 LYS A N 1
ATOM 1717 C CA . LYS A 1 223 ? -22.087 6.688 0.957 1.00 87.88 223 LYS A CA 1
ATOM 1718 C C . LYS A 1 223 ? -21.674 6.781 -0.513 1.00 87.88 223 LYS A C 1
ATOM 1720 O O . LYS A 1 223 ? -22.397 6.286 -1.374 1.00 87.88 223 LYS A O 1
ATOM 1725 N N . SER A 1 224 ? -20.566 7.451 -0.816 1.00 83.25 224 SER A N 1
ATOM 1726 C CA . SER A 1 224 ? -20.089 7.607 -2.188 1.00 83.25 224 SER A CA 1
ATOM 1727 C C . SER A 1 224 ? -19.475 6.313 -2.715 1.00 83.25 224 SER A C 1
ATOM 1729 O O . SER A 1 224 ? -18.879 5.543 -1.964 1.00 83.25 224 SER A O 1
ATOM 1731 N N . GLU A 1 225 ? -19.558 6.111 -4.029 1.00 84.44 225 GLU A N 1
ATOM 1732 C CA . GLU A 1 225 ? -18.915 4.983 -4.711 1.00 84.44 225 GLU A CA 1
ATOM 1733 C C . GLU A 1 225 ? -17.403 4.933 -4.436 1.00 84.44 225 GLU A C 1
ATOM 1735 O O . GLU A 1 225 ? -16.856 3.869 -4.172 1.00 84.44 225 GLU A O 1
ATOM 1740 N N . ALA A 1 226 ? -16.737 6.092 -4.401 1.00 78.94 226 ALA A N 1
ATOM 1741 C CA . ALA A 1 226 ? -15.306 6.181 -4.118 1.00 78.94 226 ALA A CA 1
ATOM 1742 C C . ALA A 1 226 ? -14.938 5.656 -2.720 1.00 78.94 226 ALA A C 1
ATOM 1744 O O . ALA A 1 226 ? -13.924 4.982 -2.567 1.00 78.94 226 ALA A O 1
ATOM 1745 N N . PHE A 1 227 ? -15.754 5.942 -1.700 1.00 82.00 227 PHE A N 1
ATOM 1746 C CA . PHE A 1 227 ? -15.520 5.402 -0.362 1.00 82.00 227 PHE A CA 1
ATOM 1747 C C . PHE A 1 227 ? -15.834 3.906 -0.303 1.00 82.00 227 PHE A C 1
ATOM 1749 O O . PHE A 1 227 ? -15.040 3.142 0.236 1.00 82.00 227 PHE A O 1
ATOM 1756 N N . GLN A 1 228 ? -16.954 3.476 -0.888 1.00 87.44 228 GLN A N 1
ATOM 1757 C CA . GLN A 1 228 ? -17.371 2.069 -0.889 1.00 87.44 228 GLN A CA 1
ATOM 1758 C C . GLN A 1 228 ? -16.401 1.157 -1.658 1.00 87.44 228 GLN A C 1
ATOM 1760 O O . GLN A 1 228 ? -16.257 -0.009 -1.309 1.00 87.44 228 GLN A O 1
ATOM 1765 N N . ASN A 1 229 ? -15.683 1.704 -2.641 1.00 83.44 229 ASN A N 1
ATOM 1766 C CA . ASN A 1 229 ? -14.698 0.979 -3.443 1.00 83.44 229 ASN A CA 1
ATOM 1767 C C . ASN A 1 229 ? -13.240 1.216 -2.997 1.00 83.44 229 ASN A C 1
ATOM 1769 O O . ASN A 1 229 ? -12.318 0.852 -3.725 1.00 83.44 229 ASN A O 1
ATOM 1773 N N . ASN A 1 230 ? -12.996 1.842 -1.839 1.00 85.50 230 ASN A N 1
ATOM 1774 C CA . ASN A 1 230 ? -11.631 2.020 -1.330 1.00 85.50 230 ASN A CA 1
ATOM 1775 C C . ASN A 1 230 ? -11.032 0.696 -0.806 1.00 85.50 230 ASN A C 1
ATOM 1777 O O . ASN A 1 230 ? -11.752 -0.276 -0.584 1.00 85.50 230 ASN A O 1
ATOM 1781 N N . THR A 1 231 ? -9.715 0.662 -0.565 1.00 87.56 231 THR A N 1
ATOM 1782 C CA . THR A 1 231 ? -9.001 -0.540 -0.088 1.00 87.56 231 THR A CA 1
ATOM 1783 C C . THR A 1 231 ? -9.621 -1.138 1.182 1.00 87.56 231 THR A C 1
ATOM 1785 O O . THR A 1 231 ? -9.801 -2.355 1.256 1.00 87.56 231 THR A O 1
ATOM 1788 N N . TRP A 1 232 ? -10.041 -0.299 2.138 1.00 93.75 232 TRP A N 1
ATOM 1789 C CA . TRP A 1 232 ? -10.714 -0.753 3.359 1.00 93.75 232 TRP A CA 1
ATOM 1790 C C . TRP A 1 232 ? -11.995 -1.541 3.055 1.00 93.75 232 TRP A C 1
ATOM 1792 O O . TRP A 1 232 ? -12.117 -2.701 3.444 1.00 93.75 232 TRP A O 1
ATOM 1802 N N . ASN A 1 233 ? -12.939 -0.937 2.331 1.00 91.69 233 ASN A N 1
ATOM 1803 C CA . ASN A 1 233 ? -14.262 -1.514 2.096 1.00 91.69 233 ASN A CA 1
ATOM 1804 C C . ASN A 1 233 ? -14.248 -2.638 1.052 1.00 91.69 233 ASN A C 1
ATOM 1806 O O . ASN A 1 233 ? -14.988 -3.609 1.188 1.00 91.69 233 ASN A O 1
ATOM 1810 N N . ALA A 1 234 ? -13.402 -2.532 0.026 1.00 87.94 234 ALA A N 1
ATOM 1811 C CA . ALA A 1 234 ? -13.372 -3.490 -1.075 1.00 87.94 234 ALA A CA 1
ATOM 1812 C C . ALA A 1 234 ? -12.460 -4.698 -0.814 1.00 87.94 234 ALA A C 1
ATOM 1814 O O . ALA A 1 234 ? -12.631 -5.729 -1.468 1.00 87.94 234 ALA A O 1
ATOM 1815 N N . LYS A 1 235 ? -11.467 -4.582 0.083 1.00 86.69 235 LYS A N 1
ATOM 1816 C CA . LYS A 1 235 ? -10.414 -5.599 0.256 1.00 86.69 235 LYS A CA 1
ATOM 1817 C C . LYS A 1 235 ? -10.195 -5.994 1.718 1.00 86.69 235 LYS A C 1
ATOM 1819 O O . LYS A 1 235 ? -10.346 -7.168 2.054 1.00 86.69 235 LYS A O 1
ATOM 1824 N N . GLU A 1 236 ? -9.857 -5.050 2.593 1.00 91.62 236 GLU A N 1
ATOM 1825 C CA . GLU A 1 236 ? -9.439 -5.357 3.973 1.00 91.62 236 GLU A CA 1
ATOM 1826 C C . GLU A 1 236 ? -10.597 -5.869 4.834 1.00 91.62 236 GLU A C 1
ATOM 1828 O O . GLU A 1 236 ? -10.516 -6.963 5.395 1.00 91.62 236 GLU A O 1
ATOM 1833 N N . ARG A 1 237 ? -11.700 -5.117 4.900 1.00 94.56 237 ARG A N 1
ATOM 1834 C CA . ARG A 1 237 ? -12.874 -5.472 5.700 1.00 94.56 237 ARG A CA 1
ATOM 1835 C C . ARG A 1 237 ? -13.489 -6.813 5.275 1.00 94.56 237 ARG A C 1
ATOM 1837 O O . ARG A 1 237 ? -13.661 -7.652 6.159 1.00 94.56 237 ARG A O 1
ATOM 1844 N N . PRO A 1 238 ? -13.740 -7.089 3.978 1.00 90.94 238 PRO A N 1
ATOM 1845 C CA . PRO A 1 238 ? -14.214 -8.406 3.554 1.00 90.94 238 PRO A CA 1
ATOM 1846 C C . PRO A 1 238 ? -13.271 -9.550 3.953 1.00 90.94 238 PRO A C 1
ATOM 1848 O O . PRO A 1 238 ? -13.732 -10.623 4.330 1.00 90.94 238 PRO A O 1
ATOM 1851 N N . THR A 1 239 ? -11.951 -9.329 3.913 1.00 91.00 239 THR A N 1
ATOM 1852 C CA . THR A 1 239 ? -10.960 -10.334 4.340 1.00 91.00 239 THR A CA 1
ATOM 1853 C C . THR A 1 239 ? -11.087 -10.638 5.837 1.00 91.00 239 THR A C 1
ATOM 1855 O O . THR A 1 239 ? -11.122 -11.803 6.230 1.00 91.00 239 THR A O 1
ATOM 1858 N N . LEU A 1 240 ? -11.229 -9.606 6.675 1.00 91.56 240 LEU A N 1
ATOM 1859 C CA . LEU A 1 240 ? -11.439 -9.759 8.121 1.00 91.56 240 LEU A CA 1
ATOM 1860 C C . LEU A 1 240 ? -12.756 -10.483 8.437 1.00 91.56 240 LEU A C 1
ATOM 1862 O O . LEU A 1 240 ? -12.771 -11.408 9.250 1.00 91.56 240 LEU A O 1
ATOM 1866 N N . GLU A 1 241 ? -13.846 -10.091 7.775 1.00 92.38 241 GLU A N 1
ATOM 1867 C CA . GLU A 1 241 ? -15.172 -10.698 7.945 1.00 92.38 241 GLU A CA 1
ATOM 1868 C C . GLU A 1 241 ? -15.163 -12.186 7.559 1.00 92.38 241 GLU A C 1
ATOM 1870 O O . GLU A 1 241 ? -15.665 -13.021 8.314 1.00 92.38 241 GLU A O 1
ATOM 1875 N N . ASN A 1 242 ? -14.521 -12.540 6.439 1.00 90.94 242 ASN A N 1
ATOM 1876 C CA . ASN A 1 242 ? -14.356 -13.931 6.003 1.00 90.94 242 ASN A CA 1
ATOM 1877 C C . ASN A 1 242 ? -13.553 -14.774 7.005 1.00 90.94 242 ASN A C 1
ATOM 1879 O O . ASN A 1 242 ? -13.837 -15.959 7.182 1.00 90.94 242 ASN A O 1
ATOM 1883 N N . ASN A 1 243 ? -12.594 -14.156 7.698 1.00 90.06 243 ASN A N 1
ATOM 1884 C CA . ASN A 1 243 ? -11.786 -14.802 8.731 1.00 90.06 243 ASN A CA 1
ATOM 1885 C C . ASN A 1 243 ? -12.472 -14.817 10.112 1.00 90.06 243 ASN A C 1
ATOM 1887 O O . ASN A 1 243 ? -11.892 -15.299 11.086 1.00 90.06 243 ASN A O 1
ATOM 1891 N N . GLY A 1 244 ? -13.707 -14.310 10.218 1.00 93.44 244 GLY A N 1
ATOM 1892 C CA . GLY A 1 244 ? -14.459 -14.247 11.473 1.00 93.44 244 GLY A CA 1
ATOM 1893 C C . GLY A 1 244 ? -13.865 -13.277 12.499 1.00 93.44 244 GLY A C 1
ATOM 1894 O O . GLY A 1 244 ? -14.110 -13.425 13.698 1.00 93.44 244 GLY A O 1
ATOM 1895 N N . VAL A 1 245 ? -13.066 -12.305 12.051 1.00 95.25 245 VAL A N 1
ATOM 1896 C CA . VAL A 1 245 ? -12.456 -11.281 12.904 1.00 95.25 245 VAL A CA 1
ATOM 1897 C C . VAL A 1 245 ? -13.491 -10.204 13.222 1.00 95.25 245 VAL A C 1
ATOM 1899 O O . VAL A 1 245 ? -14.113 -9.632 12.329 1.00 95.25 245 VAL A O 1
ATOM 1902 N N . SER A 1 246 ? -13.665 -9.896 14.509 1.00 95.00 246 SER A N 1
ATOM 1903 C CA . SER A 1 246 ? -14.519 -8.783 14.932 1.00 95.00 246 SER A CA 1
ATOM 1904 C C . SER A 1 246 ? -13.829 -7.454 14.637 1.00 95.00 246 SER A C 1
ATOM 1906 O O . SER A 1 246 ? -12.683 -7.249 15.041 1.00 95.00 246 SER A O 1
ATOM 1908 N N . VAL A 1 247 ? -14.541 -6.538 13.982 1.00 96.56 247 VAL A N 1
ATOM 1909 C CA . VAL A 1 247 ? -14.043 -5.203 13.637 1.00 96.56 247 VAL A CA 1
ATOM 1910 C C . VAL A 1 247 ? -14.790 -4.145 14.441 1.00 96.56 247 VAL A C 1
ATOM 1912 O O . VAL A 1 247 ? -16.017 -4.070 14.403 1.00 96.56 247 VAL A O 1
ATOM 1915 N N . LYS A 1 248 ? -14.043 -3.287 15.137 1.00 96.81 248 LYS A N 1
ATOM 1916 C CA . LYS A 1 248 ? -14.568 -2.073 15.763 1.00 96.81 248 LYS A CA 1
ATOM 1917 C C . LYS A 1 248 ? -14.255 -0.859 14.893 1.00 96.81 248 LYS A C 1
ATOM 1919 O O . LYS A 1 248 ? -13.130 -0.360 14.912 1.00 96.81 248 LYS A O 1
ATOM 1924 N N . GLU A 1 249 ? -15.249 -0.376 14.154 1.00 96.50 249 GLU A N 1
ATOM 1925 C CA . GLU A 1 249 ? -15.137 0.880 13.406 1.00 96.50 249 GLU A CA 1
ATOM 1926 C C . GLU A 1 249 ? -15.319 2.082 14.348 1.00 96.50 249 GLU A C 1
ATOM 1928 O O . GLU A 1 249 ? -16.234 2.113 15.177 1.00 96.50 249 GLU A O 1
ATOM 1933 N N . LEU A 1 250 ? -14.419 3.059 14.245 1.00 96.62 250 LEU A N 1
ATOM 1934 C CA . LEU A 1 250 ? -14.424 4.300 15.010 1.00 96.62 250 LEU A CA 1
ATOM 1935 C C . LEU A 1 250 ? -14.398 5.482 14.043 1.00 96.62 250 LEU A C 1
ATOM 1937 O O . LEU A 1 250 ? -13.403 5.695 13.356 1.00 96.62 250 LEU A O 1
ATOM 1941 N N . TYR A 1 251 ? -15.475 6.254 14.022 1.00 95.25 251 TYR A N 1
ATOM 1942 C CA . TYR A 1 251 ? -15.629 7.487 13.257 1.00 95.25 251 TYR A CA 1
ATOM 1943 C C . TYR A 1 251 ? -15.249 8.710 14.091 1.00 95.25 251 TYR A C 1
ATOM 1945 O O . TYR A 1 251 ? -15.096 8.623 15.311 1.00 95.25 251 TYR A O 1
ATOM 1953 N N . SER A 1 252 ? -15.104 9.866 13.440 1.00 91.88 252 SER A N 1
ATOM 1954 C CA . SER A 1 252 ? -14.611 11.110 14.050 1.00 91.88 252 SER A CA 1
ATOM 1955 C C . SER A 1 252 ? -15.249 11.466 15.399 1.00 91.88 252 SER A C 1
ATOM 1957 O O . SER A 1 252 ? -14.557 11.913 16.309 1.00 91.88 252 SER A O 1
ATOM 1959 N N . GLU A 1 253 ? -16.545 11.204 15.567 1.00 91.56 253 GLU A N 1
ATOM 1960 C CA . GLU A 1 253 ? -17.322 11.485 16.774 1.00 91.56 253 GLU A CA 1
ATOM 1961 C C . GLU A 1 253 ? -16.861 10.660 17.982 1.00 91.56 253 GLU A C 1
ATOM 1963 O O . GLU A 1 253 ? -17.038 11.066 19.128 1.00 91.56 253 GLU A O 1
ATOM 1968 N N . GLN A 1 254 ? -16.269 9.495 17.726 1.00 92.38 254 GLN A N 1
ATOM 1969 C CA . GLN A 1 254 ? -15.720 8.571 18.719 1.00 92.38 254 GLN A CA 1
ATOM 1970 C C . GLN A 1 254 ? -14.205 8.769 18.909 1.00 92.38 254 GLN A C 1
ATOM 1972 O O . GLN A 1 254 ? -13.598 8.084 19.732 1.00 92.38 254 GLN A O 1
ATOM 1977 N N . LEU A 1 255 ? -13.596 9.688 18.151 1.00 88.00 255 LEU A N 1
ATOM 1978 C CA . LEU A 1 255 ? -12.158 9.971 18.122 1.00 88.00 255 LEU A CA 1
ATOM 1979 C C . LEU A 1 255 ? -11.820 11.355 18.697 1.00 88.00 255 LEU A C 1
ATOM 1981 O O . LEU A 1 255 ? -10.723 11.868 18.459 1.00 88.00 255 LEU A O 1
ATOM 1985 N N . ASP A 1 256 ? -12.742 11.977 19.434 1.00 72.19 256 ASP A N 1
ATOM 1986 C CA . ASP A 1 256 ? -12.535 13.317 19.980 1.00 72.19 256 ASP A CA 1
ATOM 1987 C C . ASP A 1 256 ? -11.269 13.378 20.860 1.00 72.19 256 ASP A C 1
ATOM 1989 O O . ASP A 1 256 ? -11.007 12.496 21.680 1.00 72.19 256 ASP A O 1
ATOM 1993 N N . GLY A 1 257 ? -10.425 14.384 20.622 1.00 74.81 257 GLY A N 1
ATOM 1994 C CA . GLY A 1 257 ? -9.089 14.514 21.225 1.00 74.81 257 GLY A CA 1
ATOM 1995 C C . GLY A 1 257 ? -7.992 13.587 20.668 1.00 74.81 257 GLY A C 1
ATOM 1996 O O . GLY A 1 257 ? -6.828 13.737 21.044 1.00 74.81 257 GLY A O 1
ATOM 1997 N N . HIS A 1 258 ? -8.321 12.663 19.761 1.00 79.25 258 HIS A N 1
ATOM 1998 C CA . HIS A 1 258 ? -7.365 11.756 19.112 1.00 79.25 258 HIS A CA 1
ATOM 1999 C C . HIS A 1 258 ? -7.099 12.084 17.639 1.00 79.25 258 HIS A C 1
ATOM 2001 O O . HIS A 1 258 ? -6.105 11.599 17.099 1.00 79.25 258 HIS A O 1
ATOM 2007 N N . LEU A 1 259 ? -7.941 12.904 17.001 1.00 83.19 259 LEU A N 1
ATOM 2008 C CA . LEU A 1 259 ? -7.770 13.323 15.607 1.00 83.19 259 LEU A CA 1
ATOM 2009 C C . LEU A 1 259 ? -6.436 14.054 15.400 1.00 83.19 259 LEU A C 1
ATOM 2011 O O . LEU A 1 259 ? -6.130 15.041 16.070 1.00 83.19 259 LEU A O 1
ATOM 2015 N N . VAL A 1 260 ? -5.653 13.581 14.431 1.00 82.19 260 VAL A N 1
ATOM 2016 C CA . VAL A 1 260 ? -4.348 14.157 14.086 1.00 82.19 260 VAL A CA 1
ATOM 2017 C C . VAL A 1 260 ? -4.447 14.926 12.774 1.00 82.19 260 VAL A C 1
ATOM 2019 O O . VAL A 1 260 ? -4.773 14.358 11.732 1.00 82.19 260 VAL A O 1
ATOM 2022 N N . GLY A 1 261 ? -4.133 16.222 12.815 1.00 72.69 261 GLY A N 1
ATOM 2023 C CA . GLY A 1 261 ? -4.054 17.061 11.619 1.00 72.69 261 GLY A CA 1
ATOM 2024 C C . GLY A 1 261 ? -2.723 16.967 10.876 1.00 72.69 261 GLY A C 1
ATOM 2025 O O . GLY A 1 261 ? -1.677 16.671 11.460 1.00 72.69 261 GLY A O 1
ATOM 2026 N N . GLU A 1 262 ? -2.758 17.279 9.580 1.00 60.09 262 GLU A N 1
ATOM 2027 C CA . GLU A 1 262 ? -1.645 17.105 8.633 1.00 60.09 262 GLU A CA 1
ATOM 2028 C C . GLU A 1 262 ? -0.540 18.182 8.720 1.00 60.09 262 GLU A C 1
ATOM 2030 O O . GLU A 1 262 ? 0.323 18.272 7.847 1.00 60.09 262 GLU A O 1
ATOM 2035 N N . ASN A 1 263 ? -0.540 19.006 9.778 1.00 49.00 263 ASN A N 1
ATOM 2036 C CA . ASN A 1 263 ? 0.379 20.137 9.946 1.00 49.00 263 ASN A CA 1
ATOM 2037 C C . ASN A 1 263 ? 1.832 19.736 9.620 1.00 49.00 263 ASN A C 1
ATOM 2039 O O . ASN A 1 263 ? 2.339 18.751 10.154 1.00 49.00 263 ASN A O 1
ATOM 2043 N N . LYS A 1 264 ? 2.534 20.511 8.777 1.00 43.28 264 LYS A N 1
ATOM 2044 C CA . LYS A 1 264 ? 3.898 20.196 8.280 1.00 43.28 264 LYS A CA 1
ATOM 2045 C C . LYS A 1 264 ? 4.936 19.938 9.389 1.00 43.28 264 LYS A C 1
ATOM 2047 O O . LYS A 1 264 ? 5.962 19.314 9.136 1.00 43.28 264 LYS A O 1
ATOM 2052 N N . SER A 1 265 ? 4.683 20.394 10.616 1.00 39.12 265 SER A N 1
ATOM 2053 C CA . SER A 1 265 ? 5.484 20.091 11.810 1.00 39.12 265 SER A CA 1
ATOM 2054 C C . SER A 1 265 ? 5.325 18.650 12.319 1.00 39.12 265 SER A C 1
ATOM 2056 O O . SER A 1 265 ? 6.255 18.123 12.919 1.00 39.12 265 SER A O 1
ATOM 2058 N N . ASN A 1 266 ? 4.192 17.995 12.049 1.00 37.69 266 ASN A N 1
ATOM 2059 C CA . ASN A 1 266 ? 3.907 16.611 12.440 1.00 37.69 266 ASN A CA 1
ATOM 2060 C C . ASN A 1 266 ? 4.540 15.590 11.483 1.00 37.69 266 ASN A C 1
ATOM 2062 O O . ASN A 1 266 ? 4.886 14.498 11.921 1.00 37.69 266 ASN A O 1
ATOM 2066 N N . LYS A 1 267 ? 4.800 15.961 10.218 1.00 38.28 267 LYS A N 1
ATOM 2067 C CA . LYS A 1 267 ? 5.600 15.136 9.289 1.00 38.28 267 LYS A CA 1
ATOM 2068 C C . LYS A 1 267 ? 7.036 14.912 9.785 1.00 38.28 267 LYS A C 1
ATOM 2070 O O . LYS A 1 267 ? 7.626 13.875 9.519 1.00 38.28 267 LYS A O 1
ATOM 2075 N N . LYS A 1 268 ? 7.586 15.853 10.566 1.00 32.66 268 LYS A N 1
ATOM 2076 C CA . LYS A 1 268 ? 8.934 15.753 11.160 1.00 32.66 268 LYS A CA 1
ATOM 2077 C C . LYS A 1 268 ? 8.992 14.927 12.450 1.00 32.66 268 LYS A C 1
ATOM 2079 O O . LYS A 1 268 ? 10.073 14.764 13.007 1.00 32.66 268 LYS A O 1
ATOM 2084 N N . ASN A 1 269 ? 7.858 14.425 12.939 1.00 37.97 269 ASN A N 1
ATOM 2085 C CA . ASN A 1 269 ? 7.755 13.808 14.260 1.00 37.97 269 ASN A CA 1
ATOM 2086 C C . ASN A 1 269 ? 7.810 12.274 14.262 1.00 37.97 269 ASN A C 1
ATOM 2088 O O . ASN A 1 269 ? 7.623 11.704 15.328 1.00 37.97 269 ASN A O 1
ATOM 2092 N N . TRP A 1 270 ? 8.138 11.596 13.155 1.00 41.38 270 TRP A N 1
ATOM 2093 C CA . TRP A 1 270 ? 8.327 10.132 13.167 1.00 41.38 270 TRP A CA 1
ATOM 2094 C C . TRP A 1 270 ? 9.398 9.674 14.181 1.00 41.38 270 TRP A C 1
ATOM 2096 O O . TRP A 1 270 ? 9.255 8.654 14.850 1.00 41.38 270 TRP A O 1
ATOM 2106 N N . ALA A 1 271 ? 10.450 10.481 14.370 1.00 38.56 271 ALA A N 1
ATOM 2107 C CA . ALA A 1 271 ? 11.463 10.253 15.405 1.00 38.56 271 ALA A CA 1
ATOM 2108 C C . ALA A 1 271 ? 10.934 10.450 16.845 1.00 38.56 271 ALA A C 1
ATOM 2110 O O . ALA A 1 271 ? 11.527 9.935 17.787 1.00 38.56 271 ALA A O 1
ATOM 2111 N N . ASN A 1 272 ? 9.822 11.174 17.016 1.00 36.72 272 ASN A N 1
ATOM 2112 C CA . ASN A 1 272 ? 9.176 11.454 18.303 1.00 36.72 272 ASN A CA 1
ATOM 2113 C C . ASN A 1 272 ? 7.940 10.569 18.572 1.00 36.72 272 ASN A C 1
ATOM 2115 O O . ASN A 1 272 ? 7.481 10.529 19.709 1.00 36.72 272 ASN A O 1
ATOM 2119 N N . THR A 1 273 ? 7.430 9.836 17.574 1.00 40.25 273 THR A N 1
ATOM 2120 C CA . THR A 1 273 ? 6.413 8.765 17.705 1.00 40.25 273 THR A CA 1
ATOM 2121 C C . THR A 1 273 ? 7.070 7.397 17.913 1.00 40.25 273 THR A C 1
ATOM 2123 O O . THR A 1 273 ? 6.652 6.394 17.338 1.00 40.25 273 THR A O 1
ATOM 2126 N N . GLY A 1 274 ? 8.207 7.384 18.623 1.00 38.94 274 GLY A N 1
ATOM 2127 C CA . GLY A 1 274 ? 8.872 6.159 19.062 1.00 38.94 274 GLY A CA 1
ATOM 2128 C C . GLY A 1 274 ? 9.177 5.151 17.956 1.00 38.94 274 GLY A C 1
ATOM 2129 O O . GLY A 1 274 ? 9.100 3.961 18.252 1.00 38.94 274 GLY A O 1
ATOM 2130 N N . GLY A 1 275 ? 9.476 5.632 16.731 1.00 35.34 275 GLY A N 1
ATOM 2131 C CA . GLY A 1 275 ? 9.668 4.867 15.493 1.00 35.34 275 GLY A CA 1
ATOM 2132 C C . GLY A 1 275 ? 9.863 3.380 15.740 1.00 35.34 275 GLY A C 1
ATOM 2133 O O . GLY A 1 275 ? 10.865 3.009 16.340 1.00 35.34 275 GLY A O 1
ATOM 2134 N N . PHE A 1 276 ? 8.874 2.577 15.333 1.00 34.16 276 PHE A N 1
ATOM 2135 C CA . PHE A 1 276 ? 8.759 1.154 15.645 1.00 34.16 276 PHE A CA 1
ATOM 2136 C C . PHE A 1 276 ? 10.133 0.473 15.713 1.00 34.16 276 PHE A C 1
ATOM 2138 O O . PHE A 1 276 ? 10.749 0.158 14.694 1.00 34.16 276 PHE A O 1
ATOM 2145 N N . ILE A 1 277 ? 10.619 0.255 16.938 1.00 31.00 277 ILE A N 1
ATOM 2146 C CA . ILE A 1 277 ? 11.715 -0.667 17.191 1.00 31.00 277 ILE A CA 1
ATOM 2147 C C . ILE A 1 277 ? 11.062 -2.033 17.024 1.00 31.00 277 ILE A C 1
ATOM 2149 O O . ILE A 1 277 ? 10.427 -2.548 17.945 1.00 31.00 277 ILE A O 1
ATOM 2153 N N . GLY A 1 278 ? 11.142 -2.585 15.810 1.00 27.95 278 GLY A N 1
ATOM 2154 C CA . GLY A 1 278 ? 10.809 -3.986 15.575 1.00 27.95 278 GLY A CA 1
ATOM 2155 C C . GLY A 1 278 ? 11.539 -4.875 16.583 1.00 27.95 278 GLY A C 1
ATOM 2156 O O . GLY A 1 278 ? 12.477 -4.436 17.241 1.00 27.95 278 GLY A O 1
ATOM 2157 N N . ASN A 1 279 ? 11.127 -6.134 16.726 1.00 27.94 279 ASN A N 1
ATOM 2158 C CA . ASN A 1 279 ? 11.633 -7.086 17.734 1.00 27.94 279 ASN A CA 1
ATOM 2159 C C . ASN A 1 279 ? 13.151 -7.417 17.681 1.00 27.94 279 ASN A C 1
ATOM 2161 O O . ASN A 1 279 ? 13.590 -8.423 18.237 1.00 27.94 279 ASN A O 1
ATOM 2165 N N . ILE A 1 280 ? 13.977 -6.581 17.065 1.00 28.84 280 ILE A N 1
ATOM 2166 C CA . ILE A 1 280 ? 15.422 -6.579 17.191 1.00 28.84 280 ILE A CA 1
ATOM 2167 C C . ILE A 1 280 ? 15.762 -5.750 18.433 1.00 28.84 280 ILE A C 1
ATOM 2169 O O . ILE A 1 280 ? 15.838 -4.522 18.400 1.00 28.84 280 ILE A O 1
ATOM 2173 N N . LYS A 1 281 ? 15.974 -6.439 19.561 1.00 25.30 281 LYS A N 1
ATOM 2174 C CA . LYS A 1 281 ? 16.768 -5.855 20.647 1.00 25.30 281 LYS A CA 1
ATOM 2175 C C . LYS A 1 281 ? 18.081 -5.361 20.026 1.00 25.30 281 LYS A C 1
ATOM 2177 O O . LYS A 1 281 ? 18.702 -6.142 19.308 1.00 25.30 281 LYS A O 1
ATOM 2182 N N . PRO A 1 282 ? 18.532 -4.127 20.297 1.00 28.16 282 PRO A N 1
ATOM 2183 C CA . PRO A 1 282 ? 19.914 -3.792 20.029 1.00 28.16 282 PRO A CA 1
ATOM 2184 C C . PRO A 1 282 ? 20.756 -4.751 20.869 1.00 28.16 282 PRO A C 1
ATOM 2186 O O . PRO A 1 282 ? 20.687 -4.730 22.101 1.00 28.16 282 PRO A O 1
ATOM 2189 N N . ASP A 1 283 ? 21.486 -5.643 20.204 1.00 31.70 283 ASP A N 1
ATOM 2190 C CA . ASP A 1 283 ? 22.545 -6.392 20.852 1.00 31.70 283 ASP A CA 1
ATOM 2191 C C . ASP A 1 283 ? 23.545 -5.361 21.370 1.00 31.70 283 ASP A C 1
ATOM 2193 O O . ASP A 1 283 ? 24.266 -4.709 20.614 1.00 31.70 283 ASP A O 1
ATOM 2197 N N . ASN A 1 284 ? 23.535 -5.175 22.689 1.00 30.00 284 ASN A N 1
ATOM 2198 C CA . ASN A 1 284 ? 24.583 -4.470 23.399 1.00 30.00 284 ASN A CA 1
ATOM 2199 C C . ASN A 1 284 ? 25.860 -5.303 23.273 1.00 30.00 284 ASN A C 1
ATOM 2201 O O . ASN A 1 284 ? 26.165 -6.124 24.140 1.00 30.00 284 ASN A O 1
ATOM 2205 N N . HIS A 1 285 ? 26.610 -5.084 22.201 1.00 28.69 285 HIS A N 1
ATOM 2206 C CA . HIS A 1 285 ? 28.029 -5.378 22.196 1.00 28.69 285 HIS A CA 1
ATOM 2207 C C . HIS A 1 285 ? 28.782 -4.116 22.614 1.00 28.69 285 HIS A C 1
ATOM 2209 O O . HIS A 1 285 ? 28.898 -3.145 21.870 1.00 28.69 285 HIS A O 1
ATOM 2215 N N . SER A 1 286 ? 29.176 -4.180 23.886 1.00 33.16 286 SER A N 1
ATOM 2216 C CA . SER A 1 286 ? 30.250 -3.454 24.570 1.00 33.16 286 SER A CA 1
ATOM 2217 C C . SER A 1 286 ? 31.434 -3.076 23.691 1.00 33.16 286 SER A C 1
ATOM 2219 O O . SER A 1 286 ? 31.884 -3.981 22.949 1.00 33.16 286 SER A O 1
#

pLDDT: mean 70.38, std 22.85, range [25.3, 98.31]

Organism: NCBI:txid1121120

Secondary structure (DSSP, 8-state):
---HHHHHHHHHHHHHHHHHHHHHHHHHHHHHHHHTT--SHHHHHHHHHHHHHHHHHHHHHHHHHHHS--PPPTT-EEEE--PEEETTEEEE-HHHHHHHHHHHTT-B-GGGSHHHHHHHTTTSSS-HHHHHHHHHGGGSPPTTS-TT--TTSHHHHHHHTTT---HHHHTSGGGS--TT-S--TTS-HHHHHHHHHHHHHHHT--SEEEEE-SS-TT-GGGGSHHHHTSHIIIIIHHHHHHTT-EEEEE-GGG-TTT-----TTTGGGTTTTTTT--S-------

Radius of gyration: 20.91 Å; chains: 1; bounding box: 53×44×60 Å

Foldseek 3Di:
DDDPPLAVLLVVLLVQLVVLQVQLVVLVVVLVVVVVPDDDDVNVVSVVSSVVSLVSSLLSLLSNLLRADQAKPAQLEEAEDAFDDDPNFGFFDRVVLRQLVSLVVVHHYSCLGPSNVCCCCSVVDNGSLVVNQVSQVVCADDPVADPPRPPDPPVVCVVCVVPDDDSCVSSCVVVVPDPPLDRYNVQGSSNSSVLSNLQVNLLNHHEAYEYTHLAAPPPVVCVDPPNCCDSVNVHRVVSNVVVVHHYHYDYNVNCVVSTDTPPPVVSVCCVVSVRDPPPDDPPPDD